Protein AF-A0A518DXZ7-F1 (afdb_monomer)

Sequence (282 aa):
MSSFDPYASPQDHFGGAKPAPAGKGMMGDGSQPPHAMQMDYMRCWTILFERPNGFGLVCILGAVGLFIPYIGQVVVIGYAIDACEAIRRGVRRDFCDFDFGRFGEYLLRGLWPMLVALIVMFPIVLGIMVIAFVPMMGAAAMMDGGGNGALPVVGILIMVGAFLLAFVAGMLGTAVMMGMQVRAAFAQSLGEGFNVGWAWDFLKRTWLEMILGLFLLSMIGGVVINVGLLLLCVGVIPAMGLMMVANWFFLGQLYELYLSRGGQPIPLKAPKPEAVSRWQAP

Solvent-accessible surface area (backbone atoms only — not comparable to full-atom values): 15478 Å² total; per-residue (Å²): 136,82,83,85,64,94,75,71,57,68,65,71,76,55,60,85,68,68,82,74,75,89,83,72,82,90,75,76,76,90,76,72,78,76,74,80,66,73,86,60,76,64,50,33,68,46,61,51,60,76,41,98,58,19,67,61,50,26,36,50,39,6,43,41,34,64,76,34,75,68,59,19,40,27,26,43,48,12,45,31,50,53,49,45,52,39,53,75,70,65,45,71,89,70,65,78,71,93,49,77,93,44,46,69,59,19,32,59,44,15,41,28,22,49,52,48,46,55,66,56,46,51,62,48,52,52,50,34,46,52,46,35,48,55,45,38,54,54,23,52,57,47,56,72,63,81,63,67,85,63,44,51,56,53,21,50,52,46,36,53,52,26,46,53,49,27,49,54,51,50,52,53,48,52,49,41,47,50,33,21,23,54,41,5,46,54,42,70,32,64,75,65,19,67,41,60,72,57,14,50,53,45,38,76,66,34,47,68,61,50,54,53,46,50,51,50,49,50,54,51,45,50,52,43,41,51,52,8,46,72,48,77,52,62,32,34,34,36,32,50,19,44,47,57,37,21,53,41,42,45,54,46,50,50,49,53,40,26,47,72,72,72,46,84,82,75,67,66,66,79,77,54,70,72,55,52,54,58,62,66,56,132

Mean predicted aligned error: 8.76 Å

Foldseek 3Di:
DDDDDPPPDCCVVVPDDDPPPPDDDPPDDPPDQPDQQDDDLVCLQCVLVVDPCSLVQLLVLLCLPPVDPPQSLLLLQLLLLLQLVCVVVVLDDPRDRDDPVCSVVSSLLSVQLVVLCVVLVVVLVVVLCCLQVVLLVVLVVQVPPPDDPVSNVVSVVSNVVSNVVSVVSSVVSVQLSLLLSLLRNQLSDNVRSPPSVLSVLLCVQQVVVVVVSVVVLCVVLVVQCVVCVVVVVSSNSSSNSSSSSSVSVSSSSSVVSCVSSVGDDRPGDDDDPVVVVVSVDD

Organism: NCBI:txid2528010

Nearest PDB structures (foldseek):
  2z0o-assembly1_A-2  TM=2.272E-01  e=3.519E+00  Homo sapiens
  2q13-assembly1_A-2  TM=1.958E-01  e=2.724E+00  Homo sapiens

InterPro domains:
  IPR025098 Protein of unknown function DUF4013 [PF13197] (63-232)

pLDDT: mean 84.67, std 17.93, range [34.72, 97.81]

Structure (mmCIF, N/CA/C/O backbone):
data_AF-A0A518DXZ7-F1
#
_entry.id   AF-A0A518DXZ7-F1
#
loop_
_atom_site.group_PDB
_atom_site.id
_atom_site.type_symbol
_atom_site.label_atom_id
_atom_site.label_alt_id
_atom_site.label_comp_id
_atom_site.label_asym_id
_atom_site.label_entity_id
_atom_site.label_seq_id
_atom_site.pdbx_PDB_ins_code
_atom_site.Cartn_x
_atom_site.Cartn_y
_atom_site.Cartn_z
_atom_site.occupancy
_atom_site.B_iso_or_equiv
_atom_site.auth_seq_id
_atom_site.auth_comp_id
_atom_site.auth_asym_id
_atom_site.auth_atom_id
_atom_site.pdbx_PDB_model_num
ATOM 1 N N . MET A 1 1 ? 8.252 -34.653 24.760 1.00 38.25 1 MET A N 1
ATOM 2 C CA . MET A 1 1 ? 7.917 -34.303 23.365 1.00 38.25 1 MET A CA 1
ATOM 3 C C . MET A 1 1 ? 6.592 -33.560 23.402 1.00 38.25 1 MET A C 1
ATOM 5 O O . MET A 1 1 ? 5.566 -34.196 23.586 1.00 38.25 1 MET A O 1
ATOM 9 N N . SER A 1 2 ? 6.624 -32.227 23.391 1.00 39.12 2 SER A N 1
ATOM 10 C CA . SER A 1 2 ? 5.421 -31.386 23.367 1.00 39.12 2 SER A CA 1
ATOM 11 C C . SER A 1 2 ? 4.889 -31.313 21.938 1.00 39.12 2 SER A C 1
ATOM 13 O O . SER A 1 2 ? 5.649 -31.003 21.021 1.00 39.12 2 SER A O 1
ATOM 15 N N . SER A 1 3 ? 3.610 -31.629 21.750 1.00 34.72 3 SER A N 1
ATOM 16 C CA . SER A 1 3 ? 2.908 -31.506 20.474 1.00 34.72 3 SER A CA 1
ATOM 17 C C . SER A 1 3 ? 2.876 -30.043 20.039 1.00 34.72 3 SER A C 1
ATOM 19 O O . SER A 1 3 ? 2.364 -29.190 20.760 1.00 34.72 3 SER A O 1
ATOM 21 N N . PHE A 1 4 ? 3.446 -29.759 18.873 1.00 40.03 4 PHE A N 1
ATOM 22 C CA . PHE A 1 4 ? 3.305 -28.479 18.193 1.00 40.03 4 PHE A CA 1
ATOM 23 C C . PHE A 1 4 ? 1.855 -28.367 17.710 1.00 40.03 4 PHE A C 1
ATOM 25 O O . PHE A 1 4 ? 1.452 -29.139 16.841 1.00 40.03 4 PHE A O 1
ATOM 32 N N . ASP A 1 5 ? 1.069 -27.477 18.320 1.00 51.44 5 ASP A N 1
ATOM 33 C CA . ASP A 1 5 ? -0.285 -27.150 17.869 1.00 51.44 5 ASP A CA 1
ATOM 34 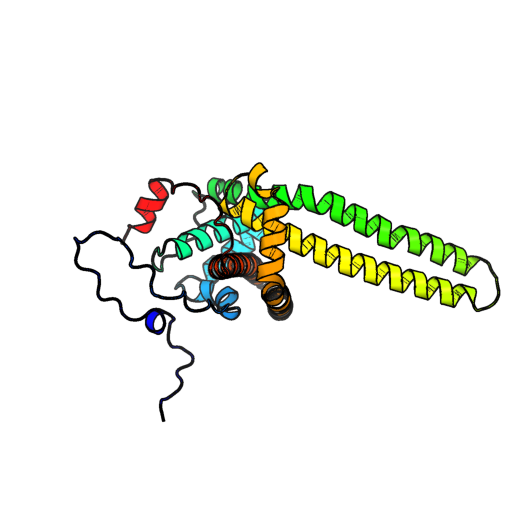C C . ASP A 1 5 ? -0.214 -25.918 16.949 1.00 51.44 5 ASP A C 1
ATOM 36 O O . ASP A 1 5 ? -0.010 -24.803 17.437 1.00 51.44 5 ASP A O 1
ATOM 40 N N . PRO A 1 6 ? -0.337 -26.089 15.621 1.00 39.50 6 PRO A N 1
ATOM 41 C CA . PRO A 1 6 ? -0.273 -24.987 14.666 1.00 39.50 6 PRO A CA 1
ATOM 42 C C . PRO A 1 6 ? -1.513 -24.075 14.696 1.00 39.50 6 PRO A C 1
ATOM 44 O O . PRO A 1 6 ? -1.562 -23.117 13.926 1.00 39.50 6 PRO A O 1
ATOM 47 N N . TYR A 1 7 ? -2.500 -24.351 15.558 1.00 39.44 7 TYR A N 1
ATOM 48 C CA . TYR A 1 7 ? -3.746 -23.588 15.674 1.00 39.44 7 TYR A CA 1
ATOM 49 C C . TYR A 1 7 ? -3.941 -22.909 17.038 1.00 39.44 7 TYR A C 1
ATOM 51 O O . TYR A 1 7 ? -5.018 -22.362 17.294 1.00 39.44 7 TYR A O 1
ATOM 59 N N . ALA A 1 8 ? -2.918 -22.882 17.901 1.00 40.19 8 ALA A N 1
ATOM 60 C CA . ALA A 1 8 ? -2.969 -22.111 19.141 1.00 40.19 8 ALA A CA 1
ATOM 61 C C . ALA A 1 8 ? -3.203 -20.622 18.827 1.00 40.19 8 ALA A C 1
ATOM 63 O O . ALA A 1 8 ? -2.406 -19.962 18.155 1.00 40.19 8 ALA A O 1
ATOM 64 N N . SER A 1 9 ? -4.338 -20.087 19.278 1.00 42.38 9 SER A N 1
ATOM 65 C CA . SER A 1 9 ? -4.681 -18.685 19.047 1.00 42.38 9 SER A CA 1
ATOM 66 C C . SER A 1 9 ? -3.685 -17.771 19.783 1.00 42.38 9 SER A C 1
ATOM 68 O O . SER A 1 9 ? -3.242 -18.120 20.878 1.00 42.38 9 SER A O 1
ATOM 70 N N . PRO A 1 10 ? -3.364 -16.561 19.278 1.00 47.59 10 PRO A N 1
ATOM 71 C CA . PRO A 1 10 ? -2.365 -15.680 19.898 1.00 47.59 10 PRO A CA 1
ATOM 72 C C . PRO A 1 10 ? -2.629 -15.293 21.363 1.00 47.59 10 PRO A C 1
ATOM 74 O O . PRO A 1 10 ? -1.752 -14.719 22.001 1.00 47.59 10 PRO A O 1
ATOM 77 N N . GLN A 1 11 ? -3.805 -15.599 21.921 1.00 47.19 11 GLN A N 1
ATOM 78 C CA . GLN A 1 11 ? -4.081 -15.424 23.351 1.00 47.19 11 GLN A CA 1
ATOM 79 C C . GLN A 1 11 ? -3.162 -16.271 24.243 1.00 47.19 11 GLN A C 1
ATOM 81 O O . GLN A 1 11 ? -2.938 -15.891 25.385 1.00 47.19 11 GLN A O 1
ATOM 86 N N . ASP A 1 12 ? -2.569 -17.344 23.719 1.00 45.22 12 ASP A N 1
ATOM 87 C CA . ASP A 1 12 ? -1.621 -18.169 24.475 1.00 45.22 12 ASP A CA 1
ATOM 88 C C . ASP A 1 12 ? -0.180 -17.623 24.417 1.00 45.22 12 ASP A C 1
ATOM 90 O O . ASP A 1 12 ? 0.636 -17.912 25.291 1.00 45.22 12 ASP A O 1
ATOM 94 N N . HIS A 1 13 ? 0.126 -16.760 23.438 1.00 46.53 13 HIS A N 1
ATOM 95 C CA . HIS A 1 13 ? 1.400 -16.034 23.348 1.00 46.53 13 HIS A CA 1
ATOM 96 C C . HIS A 1 13 ? 1.366 -14.671 24.054 1.00 46.53 13 HIS A C 1
ATOM 98 O O . HIS A 1 13 ? 2.392 -14.204 24.548 1.00 46.53 13 HIS A O 1
ATOM 104 N N . PHE A 1 14 ? 0.186 -14.059 24.177 1.00 46.16 14 PHE A N 1
ATOM 105 C CA . PHE A 1 14 ? -0.068 -12.959 25.105 1.00 46.16 14 PHE A CA 1
ATOM 106 C C . PHE A 1 14 ? -0.519 -13.551 26.437 1.00 46.16 14 PHE A C 1
ATOM 108 O O . PHE A 1 14 ? -1.711 -13.601 26.722 1.00 46.16 14 PHE A O 1
ATOM 115 N N . GLY A 1 15 ? 0.455 -14.050 27.204 1.00 35.97 15 GLY A N 1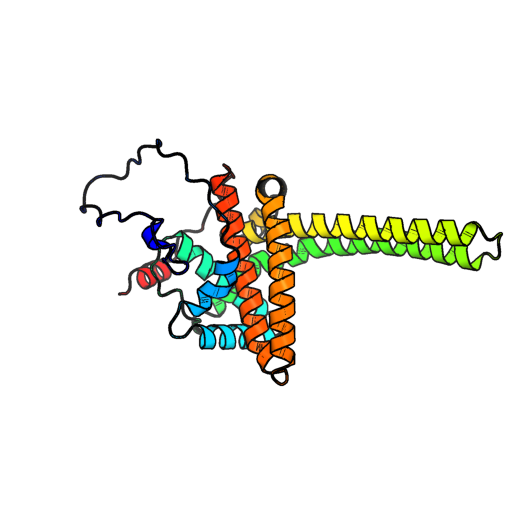
ATOM 116 C CA . GLY A 1 15 ? 0.249 -14.825 28.425 1.00 35.97 15 GLY A CA 1
ATOM 117 C C . GLY A 1 15 ? -0.915 -14.340 29.286 1.00 35.97 15 GLY A C 1
ATOM 118 O O . GLY A 1 15 ? -1.134 -13.139 29.434 1.00 35.97 15 GLY A O 1
ATOM 119 N N . GLY A 1 16 ? -1.639 -15.306 29.859 1.00 34.81 16 GLY A N 1
ATOM 120 C CA . GLY A 1 16 ? -2.807 -15.124 30.715 1.00 34.81 16 GLY A CA 1
ATOM 121 C C . GLY A 1 16 ? -2.602 -14.128 31.855 1.00 34.81 16 GLY A C 1
ATOM 122 O O . GLY A 1 16 ? -2.429 -14.503 33.016 1.00 34.81 16 GLY A O 1
ATOM 123 N N . ALA A 1 17 ? -2.706 -12.842 31.540 1.00 40.31 17 ALA A N 1
ATOM 124 C CA . ALA A 1 17 ? -2.947 -11.807 32.511 1.00 40.31 17 ALA A CA 1
ATOM 125 C C . ALA A 1 17 ? -4.343 -12.079 33.069 1.00 40.31 17 ALA A C 1
ATOM 127 O O . ALA A 1 17 ? -5.361 -11.827 32.418 1.00 40.31 17 ALA A O 1
ATOM 128 N N . LYS A 1 18 ? -4.381 -12.630 34.289 1.00 41.69 18 LYS A N 1
ATOM 129 C CA . LYS A 1 18 ? -5.551 -12.525 35.164 1.00 41.69 18 LYS A CA 1
ATOM 130 C C . LYS A 1 18 ? -6.118 -11.108 35.015 1.00 41.69 18 LYS A C 1
ATOM 132 O O . LYS A 1 18 ? -5.317 -10.168 35.023 1.00 41.69 18 LYS A O 1
ATOM 137 N N . PRO A 1 19 ? -7.446 -10.930 34.891 1.00 41.59 19 PRO A N 1
ATOM 138 C CA . PRO A 1 19 ? -8.030 -9.596 34.878 1.00 41.59 19 PRO A CA 1
ATOM 139 C C . PRO A 1 19 ? -7.480 -8.828 36.081 1.00 41.59 19 PRO A C 1
ATOM 141 O O . PRO A 1 19 ? -7.582 -9.288 37.221 1.00 41.59 19 PRO A O 1
ATOM 144 N N . ALA A 1 20 ? -6.789 -7.724 35.797 1.00 43.88 20 ALA A N 1
ATOM 145 C CA . ALA A 1 20 ? -6.129 -6.936 36.818 1.00 43.88 20 ALA A CA 1
ATOM 146 C C . ALA A 1 20 ? -7.183 -6.484 37.843 1.00 43.88 20 ALA A C 1
ATOM 148 O O . ALA A 1 20 ? -8.259 -6.032 37.438 1.00 43.88 20 ALA A O 1
ATOM 149 N N . PRO A 1 21 ? -6.915 -6.613 39.155 1.00 40.78 21 PRO A N 1
ATOM 150 C CA . PRO A 1 21 ? -7.814 -6.091 40.170 1.00 40.78 21 PRO A CA 1
ATOM 151 C C . PRO A 1 21 ? -8.023 -4.596 39.921 1.00 40.78 21 PRO A C 1
ATOM 153 O O . PRO A 1 21 ? -7.065 -3.831 39.788 1.00 40.78 21 PRO A O 1
ATOM 156 N N . ALA A 1 22 ? -9.288 -4.197 39.815 1.00 46.81 22 ALA A N 1
ATOM 157 C CA . ALA A 1 22 ? -9.686 -2.812 39.639 1.00 46.81 22 ALA A CA 1
ATOM 158 C C . ALA A 1 22 ? -9.152 -1.984 40.819 1.00 46.81 22 ALA A C 1
ATOM 160 O O . ALA A 1 22 ? -9.630 -2.114 41.942 1.00 46.81 22 ALA A O 1
ATOM 161 N N . GLY A 1 23 ? -8.136 -1.155 40.566 1.00 45.94 23 GLY A N 1
ATOM 162 C CA . GLY A 1 23 ? -7.612 -0.209 41.552 1.00 45.94 23 GLY A CA 1
ATOM 163 C C . GLY A 1 23 ? -6.158 -0.437 41.955 1.00 45.94 23 GLY A C 1
ATOM 164 O O . GLY A 1 23 ? -5.868 -0.749 43.105 1.00 45.94 23 GLY A O 1
ATOM 165 N N . LYS A 1 24 ? -5.218 -0.203 41.036 1.00 39.06 24 LYS A N 1
ATOM 166 C CA . LYS A 1 24 ? -3.885 0.327 41.367 1.00 39.06 24 LYS A CA 1
ATOM 167 C C . LYS A 1 24 ? -3.261 0.911 40.104 1.00 39.06 24 LYS A C 1
ATOM 169 O O . LYS A 1 24 ? -3.302 0.286 39.051 1.00 39.06 24 LYS A O 1
ATOM 174 N N . GLY A 1 25 ? -2.787 2.151 40.207 1.00 40.53 25 GLY A N 1
ATOM 175 C CA . GLY A 1 25 ? -2.379 2.983 39.079 1.00 40.53 25 GLY A CA 1
ATOM 176 C C . GLY A 1 25 ? -1.372 2.306 38.154 1.00 40.53 25 GLY A C 1
ATOM 177 O O . GLY A 1 25 ? -0.395 1.711 38.603 1.00 40.53 25 GLY A O 1
ATOM 178 N N . MET A 1 26 ? -1.615 2.446 36.851 1.00 40.75 26 MET A N 1
ATOM 179 C CA . MET A 1 26 ? -0.660 2.121 35.799 1.00 40.75 26 MET A CA 1
ATOM 180 C C . MET A 1 26 ? 0.488 3.141 35.812 1.00 40.75 26 MET A C 1
ATOM 182 O O . MET A 1 26 ? 0.523 4.070 35.014 1.00 40.75 26 MET A O 1
ATOM 186 N N . MET A 1 27 ? 1.433 2.976 36.733 1.00 43.50 27 MET A N 1
ATOM 187 C CA . MET A 1 27 ? 2.825 3.333 36.471 1.00 43.50 27 MET A CA 1
ATOM 188 C C . MET A 1 27 ? 3.503 2.039 36.036 1.00 43.50 27 MET A C 1
ATOM 190 O O . MET A 1 27 ? 3.875 1.214 36.866 1.00 43.50 27 MET A O 1
ATOM 194 N N . GLY A 1 28 ? 3.538 1.819 34.722 1.00 43.50 28 GLY A N 1
ATOM 195 C CA . GLY A 1 28 ? 4.229 0.684 34.126 1.00 43.50 28 GLY A CA 1
ATOM 196 C C . GLY A 1 28 ? 5.722 0.779 34.415 1.00 43.50 28 GLY A C 1
ATOM 197 O O . GLY A 1 28 ? 6.370 1.752 34.036 1.00 43.50 28 GLY A O 1
ATOM 198 N N . ASP A 1 29 ? 6.240 -0.231 35.105 1.00 40.31 29 ASP A N 1
ATOM 199 C CA . ASP A 1 29 ? 7.664 -0.518 35.206 1.00 40.31 29 ASP A CA 1
ATOM 200 C C . ASP A 1 29 ? 8.216 -0.782 33.793 1.00 40.31 29 ASP A C 1
ATOM 202 O O . ASP A 1 29 ? 7.813 -1.728 33.115 1.00 40.31 29 ASP A O 1
ATOM 206 N N . GLY A 1 30 ? 9.098 0.102 33.325 1.00 48.25 30 GLY A N 1
ATOM 207 C CA . GLY A 1 30 ? 9.700 0.083 31.991 1.00 48.25 30 GLY A CA 1
ATOM 208 C C . GLY A 1 30 ? 10.793 -0.974 31.803 1.00 48.25 30 GLY A C 1
ATOM 209 O O . GLY A 1 30 ? 11.786 -0.688 31.137 1.00 48.25 30 GLY A O 1
ATOM 210 N N . SER A 1 31 ? 10.655 -2.163 32.395 1.00 44.28 31 SER A N 1
ATOM 211 C CA . SER A 1 31 ? 11.732 -3.161 32.475 1.00 44.28 31 SER A CA 1
ATOM 212 C C . SER A 1 31 ? 11.545 -4.417 31.616 1.00 44.28 31 SER A C 1
ATOM 214 O O . SER A 1 31 ? 12.484 -5.206 31.504 1.00 44.28 31 SER A O 1
ATOM 216 N N . GLN A 1 32 ? 10.404 -4.611 30.943 1.00 42.22 32 GLN A N 1
ATOM 217 C CA . GLN A 1 32 ? 10.307 -5.663 29.925 1.00 42.22 32 GLN A CA 1
ATOM 218 C C . GLN A 1 32 ? 10.733 -5.111 28.559 1.00 42.22 32 GLN A C 1
ATOM 220 O O . GLN A 1 32 ? 10.029 -4.254 28.016 1.00 42.22 32 GLN A O 1
ATOM 225 N N . PRO A 1 33 ? 11.868 -5.568 27.980 1.00 40.75 33 PRO A N 1
ATOM 226 C CA . PRO A 1 33 ? 12.185 -5.231 26.603 1.00 40.75 33 PRO A CA 1
ATOM 227 C C . PRO A 1 33 ? 11.012 -5.707 25.739 1.00 40.75 33 PRO A C 1
ATOM 229 O O . PRO A 1 33 ? 10.570 -6.848 25.912 1.00 40.75 33 PRO A O 1
ATOM 232 N N . PRO A 1 34 ? 10.469 -4.855 24.852 1.00 47.84 34 PRO A N 1
ATOM 233 C CA . PRO A 1 34 ? 9.363 -5.250 23.998 1.00 47.84 34 PRO A CA 1
ATOM 234 C C . PRO A 1 34 ? 9.808 -6.498 23.244 1.00 47.84 34 PRO A C 1
ATOM 236 O O . PRO A 1 34 ? 10.821 -6.464 22.541 1.00 47.84 34 PRO A O 1
ATOM 239 N N . HIS A 1 35 ? 9.107 -7.619 23.441 1.00 50.06 35 HIS A N 1
ATOM 240 C CA . HIS A 1 35 ? 9.329 -8.812 22.634 1.00 50.06 35 HIS A CA 1
ATOM 241 C C . HIS A 1 35 ? 9.373 -8.361 21.176 1.00 50.06 35 HIS A C 1
ATOM 243 O O . HIS A 1 35 ? 8.452 -7.672 20.733 1.00 50.06 35 HIS A O 1
ATOM 249 N N . ALA A 1 36 ? 10.473 -8.666 20.476 1.00 58.91 36 ALA A N 1
ATOM 250 C CA . ALA A 1 36 ? 10.665 -8.257 19.093 1.00 58.91 36 ALA A CA 1
ATOM 251 C C . ALA A 1 36 ? 9.420 -8.672 18.311 1.00 58.91 36 ALA A C 1
ATOM 253 O O . ALA A 1 36 ? 9.149 -9.866 18.165 1.00 58.91 36 ALA A O 1
ATOM 254 N N . MET A 1 37 ? 8.621 -7.687 17.908 1.00 77.12 37 MET A N 1
ATOM 255 C CA . MET A 1 37 ? 7.339 -7.954 17.288 1.00 77.12 37 MET A CA 1
ATOM 256 C C . MET A 1 37 ? 7.601 -8.695 15.984 1.00 77.12 37 MET A C 1
ATOM 258 O O . MET A 1 37 ? 8.261 -8.172 15.087 1.00 77.12 37 MET A O 1
ATOM 262 N N . GLN A 1 38 ? 7.125 -9.932 15.903 1.00 83.62 38 GLN A N 1
ATOM 263 C CA . GLN A 1 38 ? 7.215 -10.713 14.681 1.00 83.62 38 GLN A CA 1
ATOM 264 C C . GLN A 1 38 ? 6.018 -10.371 13.797 1.00 83.62 38 GLN A C 1
ATOM 266 O O . GLN A 1 38 ? 4.881 -10.328 14.268 1.00 83.62 38 GLN A O 1
ATOM 271 N N . MET A 1 39 ? 6.289 -10.096 12.522 1.00 90.50 39 MET A N 1
ATOM 272 C CA . MET A 1 39 ? 5.252 -9.900 11.510 1.00 90.50 39 MET A CA 1
ATOM 273 C C . MET A 1 39 ? 4.502 -11.210 11.282 1.00 90.50 39 MET A C 1
ATOM 275 O O . MET A 1 39 ? 5.123 -12.247 11.051 1.00 90.50 39 MET A O 1
ATOM 279 N N . ASP A 1 40 ? 3.175 -11.141 11.276 1.00 92.38 40 ASP A N 1
ATOM 280 C CA . ASP A 1 40 ? 2.308 -12.272 10.963 1.00 92.38 40 ASP A CA 1
ATOM 281 C C . ASP A 1 40 ? 1.649 -12.038 9.599 1.00 92.38 40 ASP A C 1
ATOM 283 O O . ASP A 1 40 ? 0.532 -11.518 9.471 1.00 92.38 40 ASP A O 1
ATOM 287 N N . TYR A 1 41 ? 2.390 -12.405 8.552 1.00 92.56 41 TYR A N 1
ATOM 288 C CA . TYR A 1 41 ? 1.975 -12.214 7.163 1.00 92.56 41 TYR A CA 1
ATOM 289 C C . TYR A 1 41 ? 0.683 -12.968 6.830 1.00 92.56 41 TYR A C 1
ATOM 291 O O . TYR A 1 41 ? -0.142 -12.465 6.067 1.00 92.56 41 TYR A O 1
ATOM 299 N N . MET A 1 42 ? 0.484 -14.156 7.412 1.00 93.56 42 MET A N 1
ATOM 300 C CA . MET A 1 42 ? -0.694 -14.983 7.137 1.00 93.56 42 MET A CA 1
ATOM 301 C C . MET A 1 42 ? -1.942 -14.401 7.783 1.00 93.56 42 MET A C 1
ATOM 303 O O . MET A 1 42 ? -3.010 -14.399 7.166 1.00 93.56 42 MET A O 1
ATOM 307 N N . ARG A 1 43 ? -1.803 -13.807 8.969 1.00 90.88 43 ARG A N 1
ATOM 308 C CA . ARG A 1 43 ? -2.928 -13.180 9.656 1.00 90.88 43 ARG A CA 1
ATOM 309 C C . ARG A 1 43 ? -3.562 -12.038 8.878 1.00 90.88 43 ARG A C 1
ATOM 311 O O . ARG A 1 43 ? -4.769 -11.862 8.973 1.00 90.88 43 ARG A O 1
ATOM 318 N N . CYS A 1 44 ? -2.817 -11.316 8.038 1.00 92.19 44 CYS A N 1
ATOM 319 C CA . CYS A 1 44 ? -3.407 -10.294 7.160 1.00 92.19 44 CYS A CA 1
ATOM 320 C C . CYS A 1 44 ? -4.513 -10.860 6.246 1.00 92.19 44 CYS A C 1
ATOM 322 O O . CYS A 1 44 ? -5.448 -10.140 5.902 1.00 92.19 44 CYS A O 1
ATOM 324 N N . TRP A 1 45 ? -4.426 -12.145 5.891 1.00 92.25 45 TRP A N 1
ATOM 325 C CA . TRP A 1 45 ? -5.395 -12.846 5.050 1.00 92.25 45 TRP A CA 1
ATOM 326 C C . TRP A 1 45 ? -6.474 -13.565 5.858 1.00 92.25 45 TRP A C 1
ATOM 328 O O . TRP A 1 45 ? -7.636 -13.580 5.454 1.00 92.25 45 TRP A O 1
ATOM 338 N N . THR A 1 46 ? -6.116 -14.166 6.994 1.00 91.94 46 THR A N 1
ATOM 339 C CA . THR A 1 46 ? -7.046 -14.999 7.772 1.00 91.94 46 THR A CA 1
ATOM 340 C C . THR A 1 46 ? -7.928 -14.200 8.724 1.00 91.94 46 THR A C 1
ATOM 342 O O . THR A 1 46 ? -9.023 -14.653 9.043 1.00 91.94 46 THR A O 1
ATOM 345 N N . ILE A 1 47 ? -7.515 -12.994 9.129 1.00 87.75 47 ILE A N 1
ATOM 346 C CA . ILE A 1 47 ? -8.195 -12.203 10.169 1.00 87.75 47 ILE A CA 1
ATOM 347 C C . ILE A 1 47 ? -9.659 -11.879 9.853 1.00 87.75 47 ILE A C 1
ATOM 349 O O . ILE A 1 47 ? -10.476 -11.740 10.760 1.00 87.75 47 ILE A O 1
ATOM 353 N N . LEU A 1 48 ? -10.019 -11.774 8.571 1.00 86.94 48 LEU A N 1
ATOM 354 C CA . LEU A 1 48 ? -11.411 -11.567 8.170 1.00 86.94 48 LEU A CA 1
ATOM 355 C C . LEU A 1 48 ? -12.255 -12.829 8.340 1.00 86.94 48 LEU A C 1
ATOM 357 O O . LEU A 1 48 ? -13.434 -12.717 8.658 1.00 86.94 48 LEU A O 1
ATOM 361 N N . PHE A 1 49 ? -11.660 -14.008 8.166 1.00 89.94 49 PHE A N 1
ATOM 362 C CA . PHE A 1 49 ? -12.327 -15.307 8.272 1.00 89.94 49 PHE A CA 1
ATOM 363 C C . PHE A 1 49 ? -12.406 -15.840 9.704 1.00 89.94 49 PHE A C 1
ATOM 365 O O . PHE A 1 49 ? -13.182 -16.750 9.965 1.00 89.94 49 PHE A O 1
ATOM 372 N N . GLU A 1 50 ? -11.673 -15.244 10.647 1.00 86.56 50 GLU A N 1
ATOM 373 C CA . GLU A 1 50 ? -11.816 -15.526 12.084 1.00 86.56 50 GLU A CA 1
ATOM 374 C C . GLU A 1 50 ? -13.201 -15.116 12.634 1.00 86.56 50 GLU A C 1
ATOM 376 O O . GLU A 1 50 ? -13.539 -15.448 13.770 1.00 86.56 50 GLU A O 1
ATOM 381 N N . ARG A 1 51 ? -14.017 -14.403 11.841 1.00 80.81 51 ARG A N 1
ATOM 382 C CA . ARG A 1 51 ? -15.364 -13.950 12.209 1.00 80.81 51 ARG A CA 1
ATOM 383 C C . ARG A 1 51 ? -16.465 -14.885 11.688 1.00 80.81 51 ARG A C 1
ATOM 385 O O . ARG A 1 51 ? -16.345 -15.374 10.563 1.00 80.81 51 ARG A O 1
ATOM 392 N N . PRO A 1 52 ? -17.612 -14.991 12.392 1.00 84.38 52 PRO A N 1
ATOM 393 C CA . PRO A 1 52 ? -18.760 -15.782 11.935 1.00 84.38 52 PRO A CA 1
ATOM 394 C C . PRO A 1 52 ? -19.254 -15.398 10.530 1.00 84.38 52 PRO A C 1
ATOM 396 O O . PRO A 1 52 ? -19.557 -16.267 9.720 1.00 84.38 52 PRO A O 1
ATOM 399 N N . ASN A 1 53 ? -19.268 -14.095 10.216 1.00 88.19 53 ASN A N 1
ATOM 400 C CA . ASN A 1 53 ? -19.735 -13.546 8.934 1.00 88.19 53 ASN A CA 1
ATOM 401 C C . ASN A 1 53 ? -18.590 -13.046 8.033 1.00 88.19 53 ASN A C 1
ATOM 403 O O . ASN A 1 53 ? -18.798 -12.204 7.157 1.00 88.19 53 ASN A O 1
ATOM 407 N N . GLY A 1 54 ? -17.371 -13.556 8.236 1.00 87.88 54 GLY A N 1
ATOM 408 C CA . GLY A 1 54 ? -16.160 -13.076 7.567 1.00 87.88 54 GLY A CA 1
ATOM 409 C C . GLY A 1 54 ? -16.235 -13.065 6.042 1.00 87.88 54 GLY A C 1
ATOM 410 O O . GLY A 1 54 ? -15.905 -12.071 5.396 1.00 87.88 54 GLY A O 1
ATOM 411 N N . PHE A 1 55 ? -16.745 -14.150 5.455 1.00 91.31 55 PHE A N 1
ATOM 412 C CA . PHE A 1 55 ? -16.914 -14.248 4.005 1.00 91.31 55 PHE A CA 1
ATOM 413 C C . PHE A 1 55 ? -17.940 -13.241 3.461 1.00 91.31 55 PHE A C 1
ATOM 415 O O . PHE A 1 55 ? -17.703 -12.617 2.427 1.00 91.31 55 PHE A O 1
ATOM 422 N N . GLY A 1 56 ? -19.054 -13.033 4.174 1.00 91.81 56 GLY A N 1
ATOM 423 C CA . GLY A 1 56 ? -20.069 -12.044 3.801 1.00 91.81 56 GLY A CA 1
ATOM 424 C C . GLY A 1 56 ? -19.510 -10.622 3.811 1.00 91.81 56 GLY A C 1
ATOM 425 O O . GLY A 1 56 ? -19.705 -9.872 2.857 1.00 91.81 56 GLY A O 1
ATOM 426 N N . LEU A 1 57 ? -18.724 -10.283 4.835 1.00 91.31 57 LEU A N 1
ATOM 427 C CA . LEU A 1 57 ? -18.006 -9.013 4.914 1.00 91.31 57 LEU A CA 1
ATOM 428 C C . LEU A 1 57 ? -17.040 -8.829 3.735 1.00 91.31 57 LEU A C 1
ATOM 430 O O . LEU A 1 57 ? -17.052 -7.780 3.099 1.00 91.31 57 LEU A O 1
ATOM 434 N N . VAL A 1 58 ? -16.237 -9.845 3.403 1.00 92.69 58 VAL A N 1
ATOM 435 C CA . VAL A 1 58 ? -15.326 -9.809 2.245 1.00 92.69 58 VAL A CA 1
ATOM 436 C C . VAL A 1 58 ? -16.093 -9.565 0.942 1.00 92.69 58 VAL A C 1
ATOM 438 O O . VAL A 1 58 ? -15.665 -8.751 0.125 1.00 92.69 58 VAL A O 1
ATOM 441 N N . CYS A 1 59 ? -17.248 -10.212 0.763 1.00 93.69 59 CYS A N 1
ATOM 442 C CA . CYS A 1 59 ? -18.108 -9.993 -0.400 1.00 93.69 59 CYS A CA 1
ATOM 443 C C . CYS A 1 59 ? -18.651 -8.560 -0.453 1.00 93.69 59 CYS A C 1
ATOM 445 O O . CYS A 1 59 ? -18.625 -7.951 -1.519 1.00 93.69 59 CYS A O 1
ATOM 447 N N . ILE A 1 60 ? -19.100 -8.004 0.678 1.00 93.69 60 ILE A N 1
ATOM 448 C CA . ILE A 1 60 ? -19.594 -6.620 0.757 1.00 93.69 60 ILE A CA 1
ATOM 449 C C . ILE A 1 60 ? -18.474 -5.632 0.433 1.00 93.69 60 ILE A C 1
ATOM 451 O O . ILE A 1 60 ? -18.663 -4.750 -0.401 1.00 93.69 60 ILE A O 1
ATOM 455 N N . LEU A 1 61 ? -17.295 -5.792 1.037 1.00 93.50 61 LEU A N 1
ATOM 456 C CA . LEU A 1 61 ? -16.143 -4.923 0.779 1.00 93.50 61 LEU A CA 1
ATOM 457 C C . LEU A 1 61 ? -15.681 -5.030 -0.677 1.00 93.50 61 LEU A C 1
ATOM 459 O O . LEU A 1 61 ? -15.380 -4.019 -1.306 1.00 93.50 61 LEU A O 1
ATOM 463 N N . GLY A 1 62 ? -15.694 -6.240 -1.235 1.00 92.62 62 GLY A N 1
ATOM 464 C CA . GLY A 1 62 ? -15.435 -6.484 -2.647 1.00 92.62 62 GLY A CA 1
ATOM 465 C C . GLY A 1 62 ? -16.440 -5.791 -3.563 1.00 92.62 62 GLY A C 1
ATOM 466 O O . GLY A 1 62 ? -16.049 -5.110 -4.507 1.00 92.62 62 GLY A O 1
ATOM 467 N N . ALA A 1 63 ? -17.734 -5.913 -3.262 1.00 94.06 63 ALA A N 1
ATOM 468 C CA . ALA A 1 63 ? -18.802 -5.293 -4.035 1.00 94.06 63 ALA A CA 1
ATOM 469 C C . ALA A 1 63 ? -18.720 -3.762 -3.974 1.00 94.06 63 ALA A C 1
ATOM 471 O O . ALA A 1 63 ? -18.755 -3.108 -5.013 1.00 94.06 63 ALA A O 1
ATOM 472 N N . VAL A 1 64 ? -18.537 -3.188 -2.780 1.00 93.75 64 VAL A N 1
ATOM 473 C CA . VAL A 1 64 ? -18.343 -1.741 -2.604 1.00 93.75 64 VAL A CA 1
ATOM 474 C C . VAL A 1 64 ? -17.111 -1.277 -3.380 1.00 93.75 64 VAL A C 1
ATOM 476 O O . VAL A 1 64 ? -17.211 -0.321 -4.143 1.00 93.75 64 VAL A O 1
ATOM 479 N N . GLY A 1 65 ? -15.979 -1.973 -3.245 1.00 91.50 65 GLY A N 1
ATOM 480 C CA . GLY A 1 65 ? -14.721 -1.626 -3.909 1.00 91.50 65 GLY A CA 1
ATOM 481 C C . GLY A 1 65 ? -14.751 -1.730 -5.437 1.00 91.50 65 GLY A C 1
ATOM 482 O O . GLY A 1 65 ? -14.078 -0.944 -6.104 1.00 91.50 65 GLY A O 1
ATOM 483 N N . LEU A 1 66 ? -15.519 -2.674 -5.992 1.00 92.50 66 LEU A N 1
ATOM 484 C CA . LEU A 1 66 ? -15.583 -2.927 -7.434 1.00 92.50 66 LEU A CA 1
ATOM 485 C C . LEU A 1 66 ? -16.687 -2.126 -8.140 1.00 92.50 66 LEU A C 1
ATOM 487 O O . LEU A 1 66 ? -16.440 -1.566 -9.205 1.00 92.50 66 LEU A O 1
ATOM 491 N N . PHE A 1 67 ? -17.899 -2.070 -7.576 1.00 92.88 67 PHE A N 1
ATOM 492 C CA . PHE A 1 67 ? -19.062 -1.483 -8.257 1.00 92.88 67 PHE A CA 1
ATOM 493 C C . PHE A 1 67 ? -19.163 0.036 -8.128 1.00 92.88 67 PHE A C 1
ATOM 495 O O . PHE A 1 67 ? -19.888 0.656 -8.903 1.00 92.88 67 PHE A O 1
ATOM 502 N N . ILE A 1 68 ? -18.446 0.645 -7.180 1.00 92.88 68 ILE A N 1
ATOM 503 C CA . ILE A 1 68 ? -18.361 2.101 -7.046 1.00 92.88 68 ILE A CA 1
ATOM 504 C C . ILE A 1 68 ? -16.929 2.526 -7.399 1.00 92.88 68 ILE A C 1
ATOM 506 O O . ILE A 1 68 ? -16.059 2.521 -6.521 1.00 92.88 68 ILE A O 1
ATOM 510 N N . PRO A 1 69 ? -16.653 2.897 -8.665 1.00 89.56 69 PRO A N 1
ATOM 511 C CA . PRO A 1 69 ? -15.312 3.263 -9.096 1.00 89.56 69 PRO A CA 1
ATOM 512 C C . PRO A 1 69 ? -14.727 4.370 -8.222 1.00 89.56 69 PRO A C 1
ATOM 514 O O . PRO A 1 69 ? -15.398 5.362 -7.934 1.00 89.56 69 PRO A O 1
ATOM 517 N N . TYR A 1 70 ? -13.468 4.194 -7.822 1.00 91.50 70 TYR A N 1
ATOM 518 C CA . TYR A 1 70 ? -12.695 5.089 -6.955 1.00 91.50 70 TYR A CA 1
ATOM 519 C C . TYR A 1 70 ? -13.267 5.271 -5.539 1.00 91.50 70 TYR A C 1
ATOM 521 O O . TYR A 1 70 ? -12.602 4.911 -4.574 1.00 91.50 70 TYR A O 1
ATOM 529 N N . ILE A 1 71 ? -14.497 5.766 -5.382 1.00 95.88 71 ILE A N 1
ATOM 530 C CA . ILE A 1 71 ? -15.128 6.040 -4.078 1.00 95.88 71 ILE A CA 1
ATOM 531 C C . ILE A 1 71 ? -15.258 4.758 -3.250 1.00 95.88 71 ILE A C 1
ATOM 533 O O . ILE A 1 71 ? -14.958 4.760 -2.057 1.00 95.88 71 ILE A O 1
ATOM 537 N N . GLY A 1 72 ? -15.655 3.651 -3.877 1.00 94.81 72 GLY A N 1
ATOM 538 C CA . GLY A 1 72 ? -15.762 2.357 -3.214 1.00 94.81 72 GLY A CA 1
ATOM 539 C C . GLY A 1 72 ? -14.436 1.896 -2.626 1.00 94.81 72 GLY A C 1
ATOM 540 O O . GLY A 1 72 ? -14.373 1.462 -1.477 1.00 94.81 72 GLY A O 1
ATOM 541 N N . GLN A 1 73 ? -13.350 2.078 -3.379 1.00 95.44 73 GLN A N 1
ATOM 542 C CA . GLN A 1 73 ? -12.012 1.750 -2.905 1.00 95.44 73 GLN A CA 1
ATOM 543 C C . GLN A 1 73 ? -11.628 2.604 -1.694 1.00 95.44 73 GLN A C 1
ATOM 545 O O . GLN A 1 73 ? -11.158 2.068 -0.695 1.00 95.44 73 GLN A O 1
ATOM 550 N N . VAL A 1 74 ? -11.895 3.912 -1.738 1.00 97.31 74 VAL A N 1
ATOM 551 C CA . VAL A 1 74 ? -11.640 4.830 -0.614 1.00 97.31 74 VAL A CA 1
ATOM 552 C C . VAL A 1 74 ? -12.385 4.394 0.647 1.00 97.31 74 VAL A C 1
ATOM 554 O O . VAL A 1 74 ? -11.817 4.400 1.737 1.00 97.31 74 VAL A O 1
ATOM 557 N N . VAL A 1 75 ? -13.636 3.960 0.509 1.00 97.44 75 VAL A N 1
ATOM 558 C CA . VAL A 1 75 ? -14.444 3.469 1.632 1.00 97.44 75 VAL A CA 1
ATOM 559 C C . VAL A 1 75 ? -13.863 2.188 2.224 1.00 97.44 75 VAL A C 1
ATOM 561 O O . VAL A 1 75 ? -13.723 2.096 3.442 1.00 97.44 75 VAL A O 1
ATOM 564 N N . VAL A 1 76 ? -13.458 1.224 1.392 1.00 96.56 76 VAL A N 1
ATOM 565 C CA . VAL A 1 76 ? -12.823 -0.020 1.865 1.00 96.56 76 VAL A CA 1
ATOM 566 C C . VAL A 1 76 ? -11.505 0.274 2.589 1.00 96.56 76 VAL A C 1
ATOM 568 O O . VAL A 1 76 ? -11.240 -0.303 3.644 1.00 96.56 76 VAL A O 1
ATOM 571 N N . ILE A 1 77 ? -10.710 1.216 2.074 1.00 96.38 77 ILE A N 1
ATOM 572 C CA . ILE A 1 77 ? -9.486 1.699 2.727 1.00 96.38 77 ILE A CA 1
ATOM 573 C C . ILE A 1 77 ? -9.810 2.281 4.110 1.00 96.38 77 ILE A C 1
ATOM 575 O O . ILE A 1 77 ? -9.202 1.897 5.108 1.00 96.38 77 ILE A O 1
ATOM 579 N N . GLY A 1 78 ? -10.795 3.178 4.195 1.00 95.94 78 GLY A N 1
ATOM 580 C CA . GLY A 1 78 ? -11.192 3.797 5.458 1.00 95.94 78 GLY A CA 1
ATOM 581 C C . GLY A 1 78 ? -11.743 2.810 6.484 1.00 95.94 78 GLY A C 1
ATOM 582 O O . GLY A 1 78 ? -11.433 2.932 7.671 1.00 95.94 78 GLY A O 1
ATOM 583 N N . TYR A 1 79 ? -12.500 1.809 6.029 1.00 95.31 79 TYR A N 1
ATOM 584 C CA . TYR A 1 79 ? -12.932 0.681 6.851 1.00 95.31 79 TYR A CA 1
ATOM 585 C C . TYR A 1 79 ? -11.732 -0.102 7.402 1.00 95.31 79 TYR A C 1
ATOM 587 O O . TYR A 1 79 ? -11.655 -0.344 8.607 1.00 95.31 79 TYR A O 1
ATOM 595 N N . ALA A 1 80 ? -10.764 -0.456 6.552 1.00 94.81 80 ALA A N 1
ATOM 596 C CA . ALA A 1 80 ? -9.595 -1.222 6.974 1.00 94.81 80 ALA A CA 1
ATOM 597 C C . ALA A 1 80 ? -8.725 -0.450 7.984 1.00 94.81 80 ALA A C 1
ATOM 599 O O . ALA A 1 80 ? -8.215 -1.043 8.935 1.00 94.81 80 ALA A O 1
ATOM 600 N N . ILE A 1 81 ? -8.614 0.875 7.838 1.00 94.56 81 ILE A N 1
ATOM 601 C CA . ILE A 1 81 ? -7.928 1.748 8.805 1.00 94.56 81 ILE A CA 1
ATOM 602 C C . ILE A 1 81 ? -8.670 1.776 10.151 1.00 94.56 81 ILE A C 1
ATOM 604 O O . ILE A 1 81 ? -8.024 1.651 11.190 1.00 94.56 81 ILE A O 1
ATOM 608 N N . ASP A 1 82 ? -10.006 1.901 10.151 1.00 92.19 82 ASP A N 1
ATOM 609 C CA . ASP A 1 82 ? -10.824 1.841 11.379 1.00 92.19 82 ASP A CA 1
ATOM 610 C C . ASP A 1 82 ? -10.636 0.497 12.097 1.00 92.19 82 ASP A C 1
ATOM 612 O O . ASP A 1 82 ? -10.417 0.454 13.308 1.00 92.19 82 ASP A O 1
ATOM 616 N N . ALA A 1 83 ? -10.629 -0.603 11.337 1.00 90.88 83 ALA A N 1
ATOM 617 C CA . ALA A 1 83 ? -10.385 -1.937 11.869 1.00 90.88 83 ALA A CA 1
ATOM 618 C C . ALA A 1 83 ? -8.969 -2.080 12.457 1.00 90.88 83 ALA A C 1
ATOM 620 O O . ALA A 1 83 ? -8.819 -2.604 13.561 1.00 90.88 83 ALA A O 1
ATOM 621 N N . CYS A 1 84 ? -7.935 -1.579 11.772 1.00 90.81 84 CYS A N 1
ATOM 622 C CA . CYS A 1 84 ? -6.564 -1.578 12.290 1.00 90.81 84 CYS A CA 1
ATOM 623 C C . CYS A 1 84 ? -6.452 -0.779 13.595 1.00 90.81 84 CYS A C 1
ATOM 625 O O . CYS A 1 84 ? -5.803 -1.220 14.540 1.00 90.81 84 CYS A O 1
ATOM 627 N N . GLU A 1 85 ? -7.089 0.388 13.674 1.00 89.12 85 GLU A N 1
ATOM 628 C CA . GLU A 1 85 ? -7.079 1.216 14.880 1.00 89.12 85 GLU A CA 1
ATOM 629 C C . GLU A 1 85 ? -7.794 0.536 16.058 1.00 89.12 85 GLU A C 1
ATOM 631 O O . GLU A 1 85 ? -7.283 0.563 17.179 1.00 89.12 85 GLU A O 1
ATOM 636 N N . ALA A 1 86 ? -8.928 -0.124 15.807 1.00 86.00 86 ALA A N 1
ATOM 637 C CA . ALA A 1 86 ? -9.664 -0.867 16.828 1.00 86.00 86 ALA A CA 1
ATOM 638 C C . ALA A 1 86 ? -8.829 -2.013 17.430 1.00 86.00 86 ALA A C 1
ATOM 640 O O . ALA A 1 86 ? -8.760 -2.142 18.654 1.00 86.00 86 ALA A O 1
ATOM 641 N N . ILE A 1 87 ? -8.131 -2.792 16.588 1.00 84.44 87 ILE A N 1
ATOM 642 C CA . ILE A 1 87 ? -7.237 -3.875 17.043 1.00 84.44 87 ILE A CA 1
ATOM 643 C C . ILE A 1 87 ? -6.152 -3.329 17.967 1.00 84.44 87 ILE A C 1
ATOM 645 O O . ILE A 1 87 ? -5.898 -3.884 19.034 1.00 84.44 87 ILE A O 1
ATOM 649 N N . ARG A 1 88 ? -5.522 -2.222 17.575 1.00 85.44 88 ARG A N 1
ATOM 650 C CA . ARG A 1 88 ? -4.416 -1.619 18.329 1.00 85.44 88 ARG A CA 1
ATOM 651 C C . ARG A 1 88 ? -4.841 -1.060 19.674 1.00 85.44 88 ARG A C 1
ATOM 653 O O . ARG A 1 88 ? -4.061 -1.056 20.617 1.00 85.44 88 ARG A O 1
ATOM 660 N N . ARG A 1 89 ? -6.087 -0.601 19.772 1.00 84.25 89 ARG A N 1
ATOM 661 C CA . ARG A 1 89 ? -6.684 -0.138 21.029 1.00 84.25 89 ARG A CA 1
ATOM 662 C C . ARG A 1 89 ? -7.130 -1.290 21.933 1.00 84.25 89 ARG A C 1
ATOM 664 O O . ARG A 1 89 ? -7.674 -1.032 23.001 1.00 84.25 89 ARG A O 1
ATOM 671 N N . GLY A 1 90 ? -6.900 -2.544 21.532 1.00 79.38 90 GLY A N 1
ATOM 672 C CA . GLY A 1 90 ? -7.245 -3.726 22.321 1.00 79.38 90 GLY A CA 1
ATOM 673 C C . GLY A 1 90 ? -8.749 -3.987 22.409 1.00 79.38 90 GLY A C 1
ATOM 674 O O . GLY A 1 90 ? -9.192 -4.712 23.299 1.00 79.38 90 GLY A O 1
ATOM 675 N N . VAL A 1 91 ? -9.544 -3.401 21.508 1.00 74.06 91 VAL A N 1
ATOM 676 C CA . VAL A 1 91 ? -10.995 -3.607 21.465 1.00 74.06 91 VAL A CA 1
ATOM 677 C C . VAL A 1 91 ? -11.268 -5.037 20.992 1.00 74.06 91 VAL A C 1
ATOM 679 O O . VAL A 1 91 ? -10.777 -5.452 19.938 1.00 74.06 91 VAL A O 1
ATOM 682 N N . ARG A 1 92 ? -11.997 -5.829 21.794 1.00 59.59 92 ARG A N 1
ATOM 683 C CA . 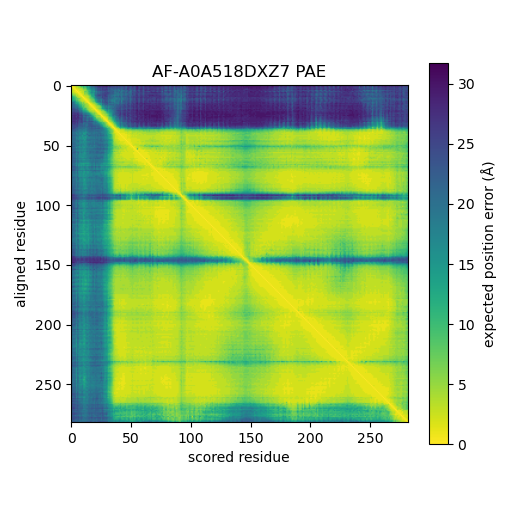ARG A 1 92 ? -12.195 -7.264 21.532 1.00 59.59 92 ARG A CA 1
ATOM 684 C C . ARG A 1 92 ? -13.049 -7.524 20.287 1.00 59.59 92 ARG A C 1
ATOM 686 O O . ARG A 1 92 ? -14.104 -6.929 20.131 1.00 59.59 92 ARG A O 1
ATOM 693 N N . ARG A 1 93 ? -12.556 -8.496 19.501 1.00 52.09 93 ARG A N 1
ATOM 694 C CA . ARG A 1 93 ? -13.162 -9.561 18.656 1.00 52.09 93 ARG A CA 1
ATOM 695 C C . ARG A 1 93 ? -14.415 -9.322 17.796 1.00 52.09 93 ARG A C 1
ATOM 697 O O . ARG A 1 93 ? -14.496 -10.011 16.785 1.00 52.09 93 ARG A O 1
ATOM 704 N N . ASP A 1 94 ? -15.249 -8.326 18.080 1.00 58.75 94 ASP A N 1
ATOM 705 C CA . ASP A 1 94 ? -16.369 -7.875 17.231 1.00 58.75 94 ASP A CA 1
ATOM 706 C C . ASP A 1 94 ? -16.029 -6.532 16.558 1.00 58.75 94 ASP A C 1
ATOM 708 O O . ASP A 1 94 ? -16.837 -5.632 16.366 1.00 58.75 94 ASP A O 1
ATOM 712 N N . PHE A 1 95 ? -14.750 -6.339 16.241 1.00 59.72 95 PHE A N 1
ATOM 713 C CA . PHE A 1 95 ? -14.348 -6.162 14.853 1.00 59.72 95 PHE A CA 1
ATOM 714 C C . PHE A 1 95 ? -15.459 -5.544 13.977 1.00 59.72 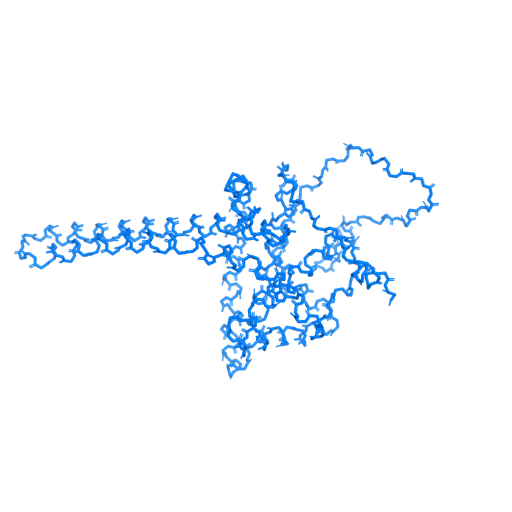95 PHE A C 1
ATOM 716 O O . PHE A 1 95 ? -16.341 -6.259 13.518 1.00 59.72 95 PHE A O 1
ATOM 723 N N . CYS A 1 96 ? -15.425 -4.218 13.781 1.00 66.69 96 CYS A N 1
ATOM 724 C CA . CYS A 1 96 ? -16.520 -3.454 13.170 1.00 66.69 96 CYS A CA 1
ATOM 725 C C . CYS A 1 96 ? -17.112 -4.187 11.962 1.00 66.69 96 CYS A C 1
ATOM 727 O O . CYS A 1 96 ? -16.397 -4.427 10.988 1.00 66.69 96 CYS A O 1
ATOM 729 N N . ASP A 1 97 ? -18.383 -4.568 12.025 1.00 84.38 97 ASP A N 1
ATOM 730 C CA . ASP A 1 97 ? -19.110 -4.948 10.822 1.00 84.38 97 ASP A CA 1
ATOM 731 C C . ASP A 1 97 ? -19.174 -3.746 9.884 1.00 84.38 97 ASP A C 1
ATOM 733 O O . ASP A 1 97 ? -19.134 -2.584 10.314 1.00 84.38 97 ASP A O 1
ATOM 737 N N . PHE A 1 98 ? -19.224 -4.025 8.583 1.00 89.06 98 PHE A N 1
ATOM 738 C CA . PHE A 1 98 ? -19.389 -2.961 7.612 1.00 89.06 98 PHE A CA 1
ATOM 739 C C . PHE A 1 98 ? -20.791 -2.367 7.753 1.00 89.06 98 PHE A C 1
ATOM 741 O O . PHE A 1 98 ? -21.793 -3.001 7.427 1.00 89.06 98 PHE A O 1
ATOM 748 N N . ASP A 1 99 ? -20.840 -1.138 8.250 1.00 90.62 99 ASP A N 1
ATOM 749 C CA . ASP A 1 99 ? -22.067 -0.406 8.524 1.00 90.62 99 ASP A CA 1
ATOM 750 C C . ASP A 1 99 ? -22.255 0.692 7.470 1.00 90.62 99 ASP A C 1
ATOM 752 O O . ASP A 1 99 ? -21.506 1.674 7.432 1.00 90.62 99 ASP A O 1
ATOM 756 N N . PHE A 1 100 ? -23.266 0.545 6.609 1.00 92.44 100 PHE A N 1
ATOM 757 C CA . PHE A 1 100 ? -23.587 1.549 5.590 1.00 92.44 100 PHE A CA 1
ATOM 758 C C . PHE A 1 100 ? -23.981 2.904 6.200 1.00 92.44 100 PHE A C 1
ATOM 760 O O . PHE A 1 100 ? -23.755 3.935 5.567 1.00 92.44 100 PHE A O 1
ATOM 767 N N . GLY A 1 101 ? -24.480 2.943 7.442 1.00 93.50 101 GLY A N 1
ATOM 768 C CA . GLY A 1 101 ? -24.732 4.194 8.162 1.00 93.50 101 GLY A CA 1
ATOM 769 C C . GLY A 1 101 ? -23.454 4.999 8.429 1.00 93.50 101 GLY A C 1
ATOM 770 O O . GLY A 1 101 ? -23.502 6.221 8.553 1.00 93.50 101 GLY A O 1
ATOM 771 N N . ARG A 1 102 ? -22.290 4.335 8.435 1.00 90.19 102 ARG A N 1
ATOM 772 C CA . ARG A 1 102 ? -20.960 4.940 8.615 1.00 90.19 102 ARG A CA 1
ATOM 773 C C . ARG A 1 102 ? -20.198 5.130 7.307 1.00 90.19 102 ARG A C 1
ATOM 775 O O . ARG A 1 102 ? -19.018 5.478 7.335 1.00 90.19 102 ARG A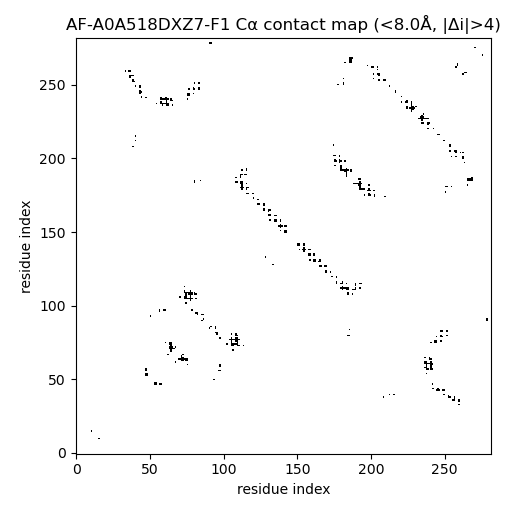 O 1
ATOM 782 N N . PHE A 1 103 ? -20.852 4.962 6.156 1.00 94.31 103 PHE A N 1
ATOM 783 C CA . PHE A 1 103 ? -20.214 5.093 4.844 1.00 94.31 103 PHE A CA 1
ATOM 784 C C . PHE A 1 103 ? -19.437 6.410 4.696 1.00 94.31 103 PHE A C 1
ATOM 786 O O . PHE A 1 103 ? -18.295 6.405 4.242 1.00 94.31 103 PHE A O 1
ATOM 793 N N . GLY A 1 104 ? -20.012 7.530 5.150 1.00 95.75 104 GLY A N 1
ATOM 794 C CA . GLY A 1 104 ? -19.344 8.834 5.132 1.00 95.75 104 GLY A CA 1
ATOM 795 C C . GLY A 1 104 ? -18.102 8.905 6.030 1.00 95.75 104 GLY A C 1
ATOM 796 O O . GLY A 1 104 ? -17.123 9.558 5.674 1.00 95.75 104 GLY A O 1
ATOM 797 N N . GLU A 1 105 ? -18.096 8.201 7.164 1.00 94.00 105 GLU A N 1
ATOM 798 C CA . GLU A 1 105 ? -16.925 8.141 8.045 1.00 94.00 105 GLU A CA 1
ATOM 799 C C . GLU A 1 105 ? -15.789 7.338 7.416 1.00 94.00 105 GLU A C 1
ATOM 801 O O . GLU A 1 105 ? -14.639 7.778 7.442 1.00 94.00 105 GLU A O 1
ATOM 806 N N . TYR A 1 106 ? -16.113 6.186 6.823 1.00 95.25 106 TYR A N 1
ATOM 807 C CA . TYR A 1 106 ? -15.145 5.380 6.086 1.00 95.25 106 TYR A CA 1
ATOM 808 C C . TYR A 1 106 ? -14.593 6.155 4.893 1.00 95.25 106 TYR A C 1
ATOM 810 O O . TYR A 1 106 ? -13.380 6.211 4.706 1.00 95.25 106 TYR A O 1
ATOM 818 N N . LEU A 1 107 ? -15.461 6.833 4.142 1.00 96.81 107 LEU A N 1
ATOM 819 C CA . LEU A 1 107 ? -15.052 7.671 3.024 1.00 96.81 107 LEU A CA 1
ATOM 820 C C . LEU A 1 107 ? -14.052 8.747 3.466 1.00 96.81 107 LEU A C 1
ATOM 822 O O . LEU A 1 107 ? -12.966 8.833 2.903 1.00 96.81 107 LEU A O 1
ATOM 826 N N . LEU A 1 108 ? -14.373 9.529 4.502 1.00 96.12 108 LEU A N 1
ATOM 827 C CA . LEU A 1 108 ? -13.479 10.579 5.004 1.00 96.12 108 LEU A CA 1
ATOM 828 C C . LEU A 1 108 ? -12.163 10.015 5.546 1.00 96.12 108 LEU A C 1
ATOM 830 O O . LEU A 1 108 ? -11.108 10.606 5.328 1.00 96.12 108 LEU A O 1
ATOM 834 N N . ARG A 1 109 ? -12.203 8.864 6.226 1.00 95.56 109 ARG A N 1
ATOM 835 C CA . ARG A 1 109 ? -11.002 8.234 6.782 1.00 95.56 109 ARG A CA 1
ATOM 836 C C . ARG A 1 109 ? -10.059 7.726 5.696 1.00 95.56 109 ARG A C 1
ATOM 838 O O . ARG A 1 109 ? -8.849 7.913 5.827 1.00 95.56 109 ARG A O 1
ATOM 845 N N . GLY A 1 110 ? -10.599 7.114 4.642 1.00 96.69 110 GLY A N 1
ATOM 846 C CA . GLY A 1 110 ? -9.821 6.635 3.500 1.00 96.69 110 GLY A CA 1
ATOM 847 C C . GLY A 1 110 ? -9.397 7.739 2.531 1.00 96.69 110 GLY A C 1
ATOM 848 O O . GLY A 1 110 ? -8.434 7.563 1.784 1.00 96.69 110 GLY A O 1
ATOM 849 N N . LEU A 1 111 ? -10.070 8.893 2.559 1.00 97.44 111 LEU A N 1
ATOM 850 C CA . LEU A 1 111 ? -9.758 10.025 1.689 1.00 97.44 111 LEU A CA 1
ATOM 851 C C . LEU A 1 111 ? -8.340 10.558 1.936 1.00 97.44 111 LEU A C 1
ATOM 853 O O . LEU A 1 111 ? -7.632 10.862 0.980 1.00 97.44 111 LEU A O 1
ATOM 857 N N . T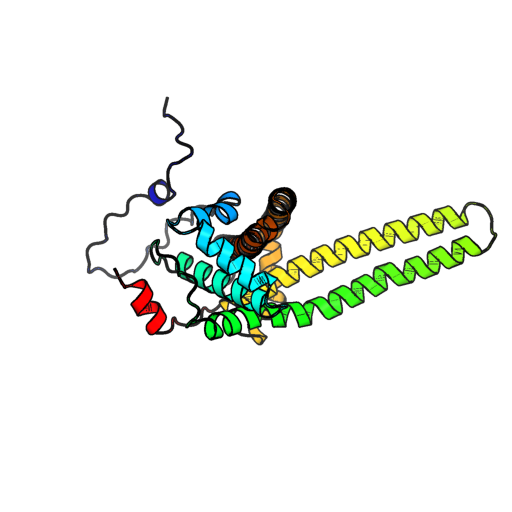RP A 1 112 ? -7.897 10.632 3.195 1.00 97.31 112 TRP A N 1
ATOM 858 C CA . TRP A 1 112 ? -6.576 11.166 3.554 1.00 97.31 112 TRP A CA 1
ATOM 859 C C . TRP A 1 112 ? -5.402 10.427 2.897 1.00 97.31 112 TRP A C 1
ATOM 861 O O . TRP A 1 112 ? -4.630 11.076 2.185 1.00 97.31 112 TRP A O 1
ATOM 871 N N . PRO A 1 113 ? -5.239 9.100 3.070 1.00 97.12 113 PRO A N 1
ATOM 872 C CA . PRO A 1 113 ? -4.165 8.376 2.399 1.00 97.12 113 PRO A CA 1
ATOM 873 C C . PRO A 1 113 ? -4.315 8.386 0.876 1.00 97.12 113 PRO A C 1
ATOM 875 O O . PRO A 1 113 ? -3.302 8.440 0.186 1.00 97.12 113 PRO A O 1
ATOM 878 N N . MET A 1 114 ? -5.540 8.395 0.334 1.00 96.75 114 MET A N 1
ATOM 879 C CA . MET A 1 114 ? -5.750 8.505 -1.113 1.00 96.75 114 MET A CA 1
ATOM 880 C C . MET A 1 114 ? -5.255 9.853 -1.662 1.00 96.75 114 MET A C 1
ATOM 882 O O . MET A 1 114 ? -4.591 9.877 -2.694 1.00 96.75 114 MET A O 1
ATOM 886 N N . LEU A 1 115 ? -5.530 10.972 -0.982 1.00 97.12 115 LEU A N 1
ATOM 887 C CA . LEU A 1 115 ? -5.043 12.292 -1.402 1.00 97.12 115 LEU A CA 1
ATOM 888 C C . LEU A 1 115 ? -3.514 12.369 -1.371 1.00 97.12 115 LEU A C 1
ATOM 890 O O . LEU A 1 115 ? -2.909 12.883 -2.311 1.00 97.12 115 LEU A O 1
ATOM 894 N N . VAL A 1 116 ? -2.884 11.813 -0.332 1.00 97.56 116 VAL A N 1
ATOM 895 C CA . VAL A 1 116 ? -1.420 11.692 -0.281 1.00 97.56 116 VAL A CA 1
ATOM 896 C C . VAL A 1 116 ? -0.908 10.842 -1.438 1.00 97.56 116 VAL A C 1
ATOM 898 O O . VAL A 1 116 ? 0.013 11.265 -2.130 1.00 97.56 116 VAL A O 1
ATOM 901 N N . ALA A 1 117 ? -1.529 9.687 -1.695 1.00 96.56 117 ALA A N 1
ATOM 902 C CA . ALA A 1 117 ? -1.175 8.829 -2.819 1.00 96.56 117 ALA A CA 1
ATOM 903 C C . ALA A 1 117 ? -1.246 9.588 -4.146 1.00 96.56 117 ALA A C 1
ATOM 905 O O . ALA A 1 117 ? -0.288 9.568 -4.902 1.00 96.56 117 ALA A O 1
ATOM 906 N N . LEU A 1 118 ? -2.339 10.309 -4.402 1.00 95.88 118 LEU A N 1
ATOM 907 C CA . LEU A 1 118 ? -2.547 11.053 -5.642 1.00 95.88 118 LEU A CA 1
ATOM 908 C C . LEU A 1 118 ? -1.466 12.123 -5.859 1.00 95.88 118 LEU A C 1
ATOM 910 O O . LEU A 1 118 ? -0.876 12.199 -6.937 1.00 95.88 118 LEU A O 1
ATOM 914 N N . ILE A 1 119 ? -1.182 12.923 -4.828 1.00 97.31 119 ILE A N 1
ATOM 915 C CA . ILE A 1 119 ? -0.202 14.015 -4.901 1.00 97.31 119 ILE A CA 1
ATOM 916 C C . ILE A 1 119 ? 1.222 13.473 -5.067 1.00 97.31 119 ILE A C 1
ATOM 918 O O . ILE A 1 119 ? 2.009 14.048 -5.813 1.00 97.31 119 ILE A O 1
ATOM 922 N N . VAL A 1 120 ? 1.563 12.373 -4.390 1.00 95.94 120 VAL A N 1
ATOM 923 C CA . VAL A 1 120 ? 2.907 11.772 -4.428 1.00 95.94 120 VAL A CA 1
ATOM 924 C C . VAL A 1 120 ? 3.117 10.926 -5.687 1.00 95.94 120 VAL A C 1
ATOM 926 O O . VAL A 1 120 ? 4.211 10.913 -6.248 1.00 95.94 120 VAL A O 1
ATOM 929 N N . MET A 1 121 ? 2.077 10.255 -6.179 1.00 95.50 121 MET A N 1
ATOM 930 C CA . MET A 1 121 ? 2.152 9.404 -7.365 1.00 95.50 121 MET A CA 1
ATOM 931 C C . MET A 1 121 ? 2.394 10.220 -8.636 1.00 95.50 121 MET A C 1
ATOM 933 O O . MET A 1 121 ? 3.124 9.757 -9.506 1.00 95.50 121 MET A O 1
ATOM 937 N N . PHE A 1 122 ? 1.854 11.439 -8.741 1.00 96.38 122 PHE A N 1
ATOM 938 C CA . PHE A 1 122 ? 2.042 12.291 -9.920 1.00 96.38 122 PHE A CA 1
ATOM 939 C C . PHE A 1 122 ? 3.525 12.569 -10.262 1.00 96.38 122 PHE A C 1
ATOM 941 O O . PHE A 1 122 ? 3.944 12.223 -11.369 1.00 96.38 122 PHE A O 1
ATOM 948 N N . PRO A 1 123 ? 4.364 13.116 -9.356 1.00 95.50 123 PRO A N 1
ATOM 949 C CA . PRO A 1 123 ? 5.783 13.329 -9.640 1.00 95.50 123 PRO A CA 1
ATOM 950 C C . PRO A 1 123 ? 6.565 12.020 -9.802 1.00 95.50 123 PRO A C 1
ATOM 952 O O . PRO A 1 123 ? 7.505 11.984 -10.593 1.00 95.50 123 PRO A O 1
ATOM 955 N N . ILE A 1 124 ? 6.182 10.941 -9.106 1.00 94.56 124 ILE A N 1
ATOM 956 C CA . ILE A 1 124 ? 6.819 9.625 -9.275 1.00 94.56 124 ILE A CA 1
ATOM 957 C C . ILE A 1 124 ? 6.591 9.109 -10.697 1.00 94.56 124 ILE A C 1
ATOM 959 O O . ILE A 1 124 ? 7.550 8.758 -11.379 1.00 94.56 124 ILE A O 1
ATOM 963 N N . VAL A 1 125 ? 5.339 9.095 -11.165 1.00 95.31 125 VAL A N 1
ATOM 964 C CA . VAL A 1 125 ? 4.989 8.638 -12.516 1.00 95.31 125 VAL A CA 1
ATOM 965 C C . VAL A 1 125 ? 5.655 9.522 -13.563 1.00 95.31 125 VAL A C 1
ATOM 967 O O . VAL A 1 125 ? 6.253 8.991 -14.493 1.00 95.31 125 VAL A O 1
ATOM 970 N N . LEU A 1 126 ? 5.637 10.848 -13.394 1.00 96.38 126 LEU A N 1
ATOM 971 C CA . LEU A 1 126 ? 6.312 11.765 -14.315 1.00 96.38 126 LEU A CA 1
ATOM 972 C C . LEU A 1 126 ? 7.826 11.505 -14.372 1.00 96.38 126 LEU A C 1
ATOM 974 O O . LEU A 1 126 ? 8.397 11.435 -15.458 1.00 96.38 126 LEU A O 1
ATOM 978 N N . GLY A 1 127 ? 8.470 11.309 -13.219 1.00 94.94 127 GLY A N 1
ATOM 979 C CA . GLY A 1 127 ? 9.890 10.970 -13.139 1.00 94.94 127 GLY A CA 1
ATOM 980 C C . GLY A 1 127 ? 10.209 9.645 -13.832 1.00 94.94 127 GLY A C 1
ATOM 981 O O . GLY A 1 127 ? 11.131 9.587 -14.641 1.00 94.94 127 GLY A O 1
ATOM 982 N N . ILE A 1 128 ? 9.409 8.604 -13.587 1.00 94.19 128 ILE A N 1
ATOM 983 C CA . ILE A 1 128 ? 9.530 7.302 -14.262 1.00 94.19 128 ILE A CA 1
ATOM 984 C C . ILE A 1 128 ? 9.355 7.461 -15.773 1.00 94.19 128 ILE A C 1
ATOM 986 O O . ILE A 1 128 ? 10.148 6.905 -16.530 1.00 94.19 128 ILE A O 1
ATOM 990 N N . MET A 1 129 ? 8.361 8.235 -16.224 1.00 94.06 129 MET A N 1
ATOM 991 C CA . MET A 1 129 ? 8.140 8.481 -17.648 1.00 94.06 129 MET A CA 1
ATOM 992 C C . MET A 1 129 ? 9.351 9.163 -18.280 1.00 94.06 129 MET A C 1
ATOM 994 O O . MET A 1 129 ? 9.806 8.711 -19.321 1.00 94.06 129 MET A O 1
ATOM 998 N N . VAL A 1 130 ? 9.931 10.184 -17.648 1.00 95.75 130 VAL A N 1
ATOM 999 C CA . VAL A 1 130 ? 11.134 10.848 -18.176 1.00 95.75 130 VAL A CA 1
ATOM 1000 C C . VAL A 1 130 ? 12.324 9.884 -18.229 1.00 95.75 130 VAL A C 1
ATOM 1002 O O . VAL A 1 130 ? 12.979 9.784 -19.265 1.00 95.75 130 VAL A O 1
ATOM 1005 N N . ILE A 1 131 ? 12.579 9.141 -17.148 1.00 93.94 131 ILE A N 1
ATOM 1006 C CA . ILE A 1 131 ? 13.711 8.204 -17.052 1.00 93.94 131 ILE A CA 1
ATOM 1007 C C . ILE A 1 131 ? 13.572 7.045 -18.048 1.00 93.94 131 ILE A C 1
ATOM 1009 O O . ILE A 1 131 ? 14.577 6.604 -18.594 1.00 93.94 131 ILE A O 1
ATOM 1013 N N . ALA A 1 132 ? 12.357 6.557 -18.304 1.00 92.75 132 ALA A N 1
ATOM 1014 C CA . ALA A 1 132 ? 12.123 5.442 -19.218 1.00 92.75 132 ALA A CA 1
ATOM 1015 C C . ALA A 1 132 ? 12.000 5.892 -20.685 1.00 92.75 132 ALA A C 1
ATOM 1017 O O . ALA A 1 132 ? 12.655 5.326 -21.558 1.00 92.75 132 ALA A O 1
ATOM 1018 N N . PHE A 1 133 ? 11.192 6.918 -20.977 1.00 92.69 133 PHE A N 1
ATOM 1019 C CA . PHE A 1 133 ? 10.866 7.298 -22.356 1.00 92.69 133 PHE A CA 1
ATOM 1020 C C . PHE A 1 133 ? 11.994 8.057 -23.053 1.00 92.69 133 PHE A C 1
ATOM 1022 O O . PHE A 1 133 ? 12.231 7.811 -24.235 1.00 92.69 133 PHE A O 1
ATOM 1029 N N . VAL A 1 134 ? 12.710 8.955 -22.365 1.00 94.31 134 VAL A N 1
ATOM 1030 C CA . VAL A 1 134 ? 13.760 9.761 -23.017 1.00 94.31 134 VAL A CA 1
ATOM 1031 C C . VAL A 1 134 ? 14.892 8.874 -23.556 1.00 94.31 134 VAL A C 1
ATOM 1033 O O . VAL A 1 134 ? 15.222 8.997 -24.740 1.00 94.31 134 VAL A O 1
ATOM 1036 N N . PRO A 1 135 ? 15.450 7.924 -22.778 1.00 92.06 135 PRO A N 1
ATOM 1037 C CA . PRO A 1 135 ? 16.459 7.009 -23.301 1.00 92.06 135 PRO A CA 1
ATOM 1038 C C . PRO A 1 135 ? 15.906 6.054 -24.359 1.00 92.06 135 PRO A C 1
ATOM 1040 O O . PRO A 1 135 ? 16.635 5.718 -25.286 1.00 92.06 135 PRO A O 1
ATOM 1043 N N . MET A 1 136 ? 14.630 5.654 -24.275 1.00 89.06 136 MET A N 1
ATOM 1044 C CA . MET A 1 136 ? 13.993 4.836 -25.314 1.00 89.06 136 MET A CA 1
ATOM 1045 C C . MET A 1 136 ? 13.902 5.566 -26.654 1.00 89.06 136 MET A C 1
ATOM 1047 O O . MET A 1 136 ? 14.230 4.977 -27.680 1.00 89.06 136 MET A O 1
ATOM 1051 N N . MET A 1 137 ? 13.512 6.844 -26.662 1.00 91.44 137 MET A N 1
ATOM 1052 C CA . MET A 1 137 ? 13.492 7.649 -27.887 1.00 91.44 137 MET A CA 1
ATOM 1053 C C . MET A 1 137 ? 14.899 7.817 -28.470 1.00 91.44 137 MET A C 1
ATOM 1055 O O . MET A 1 137 ? 15.083 7.687 -29.678 1.00 91.44 137 MET A O 1
ATOM 1059 N N . GLY A 1 138 ? 15.899 8.050 -27.612 1.00 89.31 138 GLY A N 1
ATOM 1060 C CA . GLY A 1 138 ? 17.300 8.118 -28.030 1.00 89.31 138 GLY A CA 1
ATOM 1061 C C . GLY A 1 138 ? 17.805 6.795 -28.613 1.00 89.31 138 GLY A C 1
ATOM 1062 O O . GLY A 1 138 ? 18.422 6.787 -29.673 1.00 89.31 138 GLY A O 1
ATOM 1063 N N . ALA A 1 139 ? 17.499 5.673 -27.960 1.00 88.12 139 ALA A N 1
ATOM 1064 C CA . ALA A 1 139 ? 17.878 4.341 -28.419 1.00 88.12 139 ALA A CA 1
ATOM 1065 C C . ALA A 1 139 ? 17.196 3.971 -29.745 1.00 88.12 139 ALA A C 1
ATOM 1067 O O . ALA A 1 139 ? 17.858 3.442 -30.633 1.00 88.12 139 ALA A O 1
ATOM 1068 N N . ALA A 1 140 ? 15.906 4.284 -29.906 1.00 86.44 140 ALA A N 1
ATOM 1069 C CA . ALA A 1 140 ? 15.173 4.068 -31.154 1.00 86.44 140 ALA A CA 1
ATOM 1070 C C . ALA A 1 140 ? 15.792 4.861 -32.315 1.00 86.44 140 ALA A C 1
ATOM 1072 O O . ALA A 1 140 ? 16.089 4.289 -33.360 1.00 86.44 140 ALA A O 1
ATOM 1073 N N . ALA A 1 141 ? 16.109 6.141 -32.096 1.00 87.38 141 ALA A N 1
ATOM 1074 C CA . ALA A 1 141 ? 16.779 6.963 -33.101 1.00 87.38 141 ALA A CA 1
ATOM 1075 C C . ALA A 1 141 ? 18.165 6.413 -33.501 1.00 87.38 141 ALA A C 1
ATOM 1077 O O . ALA A 1 141 ? 18.564 6.525 -34.659 1.00 87.38 141 ALA A O 1
ATOM 1078 N N . MET A 1 142 ? 18.898 5.789 -32.569 1.00 84.81 142 MET A N 1
ATOM 1079 C CA . MET A 1 142 ? 20.180 5.132 -32.868 1.00 84.81 142 MET A CA 1
ATOM 1080 C C . MET A 1 142 ? 20.021 3.832 -33.670 1.00 84.81 142 MET A C 1
ATOM 1082 O O . MET A 1 142 ? 20.938 3.468 -34.406 1.00 84.81 142 MET A O 1
ATOM 1086 N N . MET A 1 143 ? 18.887 3.135 -33.541 1.00 82.19 143 MET A N 1
ATOM 1087 C CA . MET A 1 143 ? 18.603 1.902 -34.286 1.00 82.19 143 MET A CA 1
ATOM 1088 C C . MET A 1 143 ? 18.251 2.175 -35.755 1.00 82.19 143 MET A C 1
ATOM 1090 O O . MET A 1 143 ? 18.644 1.394 -36.620 1.00 82.19 143 MET A O 1
ATOM 1094 N N . ASP A 1 144 ? 17.609 3.307 -36.051 1.00 84.06 144 ASP A N 1
ATOM 1095 C CA . ASP A 1 144 ? 17.242 3.697 -37.422 1.00 84.06 144 ASP A CA 1
ATOM 1096 C C . ASP A 1 144 ? 18.416 4.290 -38.232 1.00 84.06 144 ASP A C 1
ATOM 1098 O O . ASP A 1 144 ? 18.349 4.399 -39.456 1.00 84.06 144 ASP A O 1
ATOM 1102 N N . GLY A 1 145 ? 19.524 4.654 -37.577 1.00 77.94 145 GLY A N 1
ATOM 1103 C CA . GLY A 1 145 ? 20.640 5.407 -38.169 1.00 77.94 145 GLY A CA 1
ATOM 1104 C C . GLY A 1 145 ? 21.541 4.669 -39.174 1.00 77.94 145 GLY A C 1
ATOM 1105 O O . GLY A 1 145 ? 22.567 5.223 -39.561 1.00 77.94 145 GLY A O 1
ATOM 1106 N N . GLY A 1 146 ? 21.225 3.434 -39.584 1.00 67.25 146 GLY A N 1
ATOM 1107 C CA . GLY A 1 146 ? 21.924 2.696 -40.657 1.00 67.25 146 GLY A CA 1
ATOM 1108 C C . GLY A 1 146 ? 23.418 2.385 -40.439 1.00 67.25 146 GLY A C 1
ATOM 1109 O O . GLY A 1 146 ? 24.083 1.911 -41.359 1.00 67.25 146 GLY A O 1
ATOM 1110 N N . GLY A 1 147 ? 23.971 2.663 -39.256 1.00 67.31 147 GLY A N 1
ATOM 1111 C CA . GLY A 1 147 ? 25.395 2.500 -38.960 1.00 67.31 147 GLY A CA 1
ATOM 1112 C C . GLY A 1 147 ? 25.794 1.083 -38.527 1.00 67.31 147 GLY A C 1
ATOM 1113 O O . GLY A 1 147 ? 24.949 0.256 -38.192 1.00 67.31 147 GLY A O 1
ATOM 1114 N N . ASN A 1 148 ? 27.111 0.822 -38.520 1.00 69.88 148 ASN A N 1
ATOM 1115 C CA . ASN A 1 148 ? 27.753 -0.441 -38.119 1.00 69.88 148 ASN A CA 1
ATOM 1116 C C . ASN A 1 148 ? 27.053 -1.136 -36.935 1.00 69.88 148 ASN A C 1
ATOM 1118 O O . ASN A 1 148 ? 26.685 -0.482 -35.958 1.00 69.88 148 ASN A O 1
ATOM 1122 N N . GLY A 1 149 ? 26.976 -2.474 -36.971 1.00 74.06 149 GLY A N 1
ATOM 1123 C CA . GLY A 1 149 ? 26.218 -3.326 -36.034 1.00 74.06 149 GLY A CA 1
ATOM 1124 C C . GLY A 1 149 ? 26.516 -3.199 -34.527 1.00 74.06 149 GLY A C 1
ATOM 1125 O O . GLY A 1 149 ? 25.891 -3.893 -33.733 1.00 74.06 149 GLY A O 1
ATOM 1126 N N . ALA A 1 150 ? 27.419 -2.308 -34.109 1.00 78.62 150 ALA A N 1
ATOM 1127 C CA . ALA A 1 150 ? 27.627 -1.926 -32.712 1.00 78.62 150 ALA A CA 1
ATOM 1128 C C . ALA A 1 150 ? 26.564 -0.939 -32.177 1.00 78.62 150 ALA A C 1
ATOM 1130 O O . ALA A 1 150 ? 26.260 -0.965 -30.985 1.00 78.62 150 ALA A O 1
ATOM 1131 N N . LEU A 1 151 ? 25.973 -0.092 -33.032 1.00 83.19 151 LEU A N 1
ATOM 1132 C CA . LEU A 1 151 ? 24.972 0.912 -32.626 1.00 83.19 151 LEU A CA 1
ATOM 1133 C C . LEU A 1 151 ? 23.688 0.300 -32.025 1.00 83.19 151 LEU A C 1
ATOM 1135 O O . LEU A 1 151 ? 23.265 0.763 -30.962 1.00 83.19 151 LEU A O 1
ATOM 1139 N N . PRO A 1 152 ? 23.105 -0.777 -32.594 1.00 85.19 152 PRO A N 1
ATOM 1140 C CA . PRO A 1 152 ? 21.944 -1.440 -31.997 1.00 85.19 152 PRO A CA 1
ATOM 1141 C C . PRO A 1 152 ? 22.228 -2.027 -30.610 1.00 85.19 152 PRO A C 1
ATOM 1143 O O . PRO A 1 152 ? 21.383 -1.952 -29.721 1.00 85.19 152 PRO A O 1
ATOM 1146 N N . VAL A 1 153 ? 23.433 -2.570 -30.391 1.00 87.75 153 VAL A N 1
ATOM 1147 C CA . VAL A 1 153 ? 23.827 -3.150 -29.095 1.00 87.75 153 VAL A CA 1
ATOM 1148 C C . VAL A 1 153 ? 23.879 -2.070 -28.013 1.00 87.75 153 VAL A C 1
ATOM 1150 O O . VAL A 1 153 ? 23.348 -2.268 -26.921 1.00 87.75 153 VAL A O 1
ATOM 1153 N N . VAL A 1 154 ? 24.455 -0.904 -28.322 1.00 89.31 154 VAL A N 1
ATOM 1154 C CA . VAL A 1 154 ? 24.480 0.243 -27.399 1.00 89.31 154 VAL A CA 1
ATOM 1155 C C . VAL A 1 154 ? 23.061 0.739 -27.101 1.00 89.31 154 VAL A C 1
ATOM 1157 O O . VAL A 1 154 ? 22.737 0.973 -25.937 1.00 89.31 154 VAL A O 1
ATOM 1160 N N . GLY A 1 155 ? 22.192 0.825 -28.115 1.00 88.88 155 GLY A N 1
ATOM 1161 C CA . GLY A 1 155 ? 20.784 1.196 -27.936 1.00 88.88 155 GLY A CA 1
ATOM 1162 C C . GLY A 1 155 ? 20.028 0.252 -26.992 1.00 88.88 155 GLY A C 1
ATOM 1163 O O . GLY A 1 155 ? 19.339 0.711 -26.080 1.00 88.88 155 GLY A O 1
ATOM 1164 N N . ILE A 1 156 ? 20.212 -1.065 -27.143 1.00 89.81 156 ILE A N 1
ATOM 1165 C CA . ILE A 1 156 ? 19.608 -2.073 -26.254 1.00 89.81 156 ILE A CA 1
ATOM 1166 C C . ILE A 1 156 ? 20.116 -1.915 -24.816 1.00 89.81 156 ILE A C 1
ATOM 1168 O O . ILE A 1 156 ? 19.312 -1.930 -23.884 1.00 89.81 156 ILE A O 1
ATOM 1172 N N . LEU A 1 157 ? 21.425 -1.730 -24.612 1.00 93.25 157 LEU A N 1
ATOM 1173 C CA . LEU A 1 157 ? 21.996 -1.549 -23.272 1.00 93.25 157 LEU A CA 1
ATOM 1174 C C . LEU A 1 157 ? 21.460 -0.288 -22.580 1.00 93.25 157 LEU A C 1
ATOM 1176 O O . LEU A 1 157 ? 21.142 -0.338 -21.392 1.00 93.25 157 LEU A O 1
ATOM 1180 N N . ILE A 1 158 ? 21.306 0.817 -23.318 1.00 92.88 158 ILE A N 1
ATOM 1181 C CA . ILE A 1 158 ? 20.694 2.052 -22.804 1.00 92.88 158 ILE A CA 1
ATOM 1182 C C . ILE A 1 158 ? 19.236 1.802 -22.407 1.00 92.88 158 ILE A C 1
ATOM 1184 O O . ILE A 1 158 ? 18.828 2.204 -21.319 1.00 92.88 158 ILE A O 1
ATOM 1188 N N . MET A 1 159 ? 18.462 1.110 -23.247 1.00 91.00 159 MET A N 1
ATOM 1189 C CA . MET A 1 159 ? 17.058 0.801 -22.964 1.00 91.00 159 MET A CA 1
ATOM 1190 C C . MET A 1 159 ? 16.907 -0.074 -21.714 1.00 91.00 159 MET A C 1
ATOM 1192 O O . MET A 1 159 ? 16.108 0.240 -20.833 1.00 91.00 159 MET A O 1
ATOM 1196 N N . VAL A 1 160 ? 17.695 -1.148 -21.608 1.00 93.62 160 VAL A N 1
ATOM 1197 C CA . VAL A 1 160 ? 17.682 -2.042 -20.441 1.00 93.62 160 VAL A CA 1
ATOM 1198 C C . VAL A 1 160 ? 18.128 -1.293 -19.184 1.00 93.62 160 VAL A C 1
ATOM 1200 O O . VAL A 1 160 ? 17.472 -1.393 -18.150 1.00 93.62 160 VAL A O 1
ATOM 1203 N N . GLY A 1 161 ? 19.199 -0.498 -19.269 1.00 94.81 161 GLY A N 1
ATOM 1204 C CA . GLY A 1 161 ? 19.683 0.316 -18.154 1.00 94.81 161 GLY A CA 1
ATOM 1205 C C . GLY A 1 161 ? 18.647 1.335 -17.671 1.00 94.81 161 GLY A C 1
ATOM 1206 O O . GLY A 1 161 ? 18.401 1.437 -16.470 1.00 94.81 161 GLY A O 1
ATOM 1207 N N . ALA A 1 162 ? 17.989 2.040 -18.595 1.00 93.88 162 AL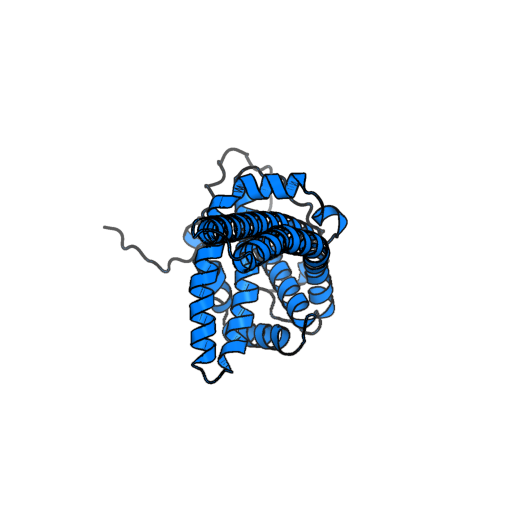A A N 1
ATOM 1208 C CA . ALA A 1 162 ? 16.924 2.991 -18.290 1.00 93.88 162 ALA A CA 1
ATOM 1209 C C . ALA A 1 162 ? 15.704 2.312 -17.655 1.00 93.88 162 ALA A C 1
ATOM 1211 O O . ALA A 1 162 ? 15.162 2.817 -16.673 1.00 93.88 162 ALA A O 1
ATOM 1212 N N . PHE A 1 163 ? 15.307 1.140 -18.162 1.00 93.38 163 PHE A N 1
ATOM 1213 C CA . PHE A 1 163 ? 14.212 0.357 -17.594 1.00 93.38 163 PHE A CA 1
ATOM 1214 C C . PHE A 1 163 ? 14.517 -0.101 -16.164 1.00 93.38 163 PHE A C 1
ATOM 1216 O O . PHE A 1 163 ? 13.692 0.085 -15.271 1.00 93.38 163 PHE A O 1
ATOM 1223 N N . LEU A 1 164 ? 15.713 -0.647 -15.917 1.00 95.25 164 LEU A N 1
ATOM 1224 C CA . LEU A 1 164 ? 16.134 -1.061 -14.576 1.00 95.25 164 LEU A CA 1
ATOM 1225 C C . LEU A 1 164 ? 16.195 0.128 -13.610 1.00 95.25 164 LEU A C 1
ATOM 1227 O O . LEU A 1 164 ? 15.736 0.021 -12.473 1.00 95.25 164 LEU A O 1
ATOM 1231 N N . LEU A 1 165 ? 16.708 1.274 -14.064 1.00 95.38 165 LEU A N 1
ATOM 1232 C CA . LEU A 1 165 ? 16.744 2.493 -13.260 1.00 95.38 165 LEU A CA 1
ATOM 1233 C C . LEU A 1 165 ? 15.332 2.987 -12.917 1.00 95.38 165 LEU A C 1
ATOM 1235 O O . LEU A 1 165 ? 15.055 3.285 -11.756 1.00 95.38 165 LEU A O 1
ATOM 1239 N N . ALA A 1 166 ? 14.431 3.035 -13.900 1.00 94.75 166 ALA A N 1
ATOM 1240 C CA . ALA A 1 166 ? 13.036 3.417 -13.706 1.00 94.75 166 ALA A CA 1
ATOM 1241 C C . ALA A 1 166 ? 12.306 2.454 -12.754 1.00 94.75 166 ALA A C 1
ATOM 1243 O O . ALA A 1 166 ? 11.553 2.898 -11.887 1.00 94.75 166 ALA A O 1
ATOM 1244 N N . PHE A 1 167 ? 12.574 1.150 -12.866 1.00 92.69 167 PHE A N 1
ATOM 1245 C CA . PHE A 1 167 ? 12.033 0.124 -11.977 1.00 92.69 167 PHE A CA 1
ATOM 1246 C C . PHE A 1 167 ? 12.475 0.340 -10.524 1.00 92.69 167 PHE A C 1
ATOM 1248 O O . PHE A 1 167 ? 11.637 0.406 -9.624 1.00 92.69 167 PHE A O 1
ATOM 1255 N N . VAL A 1 168 ? 13.779 0.524 -10.287 1.00 92.94 168 VAL A N 1
ATOM 1256 C CA . VAL A 1 168 ? 14.317 0.790 -8.942 1.00 92.94 168 VAL A CA 1
ATOM 1257 C C . VAL A 1 168 ? 13.771 2.106 -8.381 1.00 92.94 168 VAL A C 1
ATOM 1259 O O . VAL A 1 168 ? 13.341 2.149 -7.227 1.00 92.94 168 VAL A O 1
ATOM 1262 N N . ALA A 1 169 ? 13.728 3.167 -9.193 1.00 93.19 169 ALA A N 1
ATOM 1263 C CA . ALA A 1 169 ? 13.178 4.459 -8.791 1.00 93.19 169 ALA A CA 1
ATOM 1264 C C . ALA A 1 169 ? 11.689 4.360 -8.420 1.00 93.19 169 ALA A C 1
ATOM 1266 O O . ALA A 1 169 ? 11.274 4.899 -7.395 1.00 93.19 169 ALA A O 1
ATOM 1267 N N . GLY A 1 170 ? 10.891 3.626 -9.202 1.00 92.62 170 GLY A N 1
ATOM 1268 C CA . GLY A 1 170 ? 9.476 3.400 -8.919 1.00 92.62 170 GLY A CA 1
ATOM 1269 C C . GLY A 1 170 ? 9.237 2.558 -7.669 1.00 92.62 170 GLY A C 1
ATOM 1270 O O . GLY A 1 170 ? 8.342 2.876 -6.882 1.00 92.62 170 GLY A O 1
ATOM 1271 N N . MET A 1 171 ? 10.069 1.541 -7.430 1.00 90.62 171 MET A N 1
ATOM 1272 C CA . MET A 1 171 ? 10.015 0.736 -6.208 1.00 90.62 171 MET A CA 1
ATOM 1273 C C . MET A 1 171 ? 10.304 1.592 -4.967 1.00 90.62 171 MET A C 1
ATOM 1275 O O . MET A 1 171 ? 9.534 1.561 -4.007 1.00 90.62 171 MET A O 1
ATOM 1279 N N . LEU A 1 172 ? 11.362 2.411 -5.000 1.00 90.88 172 LEU A N 1
ATOM 1280 C CA . LEU A 1 172 ? 11.701 3.330 -3.907 1.00 90.88 172 LEU A CA 1
ATOM 1281 C C . LEU A 1 172 ? 10.633 4.413 -3.707 1.00 90.88 172 LEU A C 1
ATOM 1283 O O . LEU A 1 172 ? 10.254 4.699 -2.573 1.00 90.88 172 LEU A O 1
ATOM 1287 N N . GLY A 1 173 ? 10.110 4.988 -4.791 1.00 92.31 173 GLY A N 1
ATOM 1288 C CA . GLY A 1 173 ? 9.035 5.977 -4.727 1.00 92.31 173 GLY A CA 1
ATOM 1289 C C . GLY A 1 173 ? 7.769 5.407 -4.085 1.00 92.31 173 GLY A C 1
ATOM 1290 O O . GLY A 1 173 ? 7.200 6.018 -3.182 1.00 92.31 173 GLY A O 1
ATOM 1291 N N . THR A 1 174 ? 7.368 4.200 -4.490 1.00 91.81 174 THR A N 1
ATOM 1292 C CA . THR A 1 174 ? 6.196 3.503 -3.932 1.00 91.81 174 THR A CA 1
ATOM 1293 C C . THR A 1 174 ? 6.397 3.159 -2.456 1.00 91.81 174 THR A C 1
ATOM 1295 O O . THR A 1 174 ? 5.483 3.333 -1.653 1.00 91.81 174 THR A O 1
ATOM 1298 N N . ALA A 1 175 ? 7.602 2.739 -2.073 1.00 91.75 175 ALA A N 1
ATOM 1299 C CA . ALA A 1 175 ? 7.964 2.463 -0.687 1.00 91.75 175 ALA A CA 1
ATOM 1300 C C . ALA A 1 175 ? 7.843 3.699 0.223 1.00 91.75 175 ALA A C 1
ATOM 1302 O O . ALA A 1 175 ? 7.240 3.637 1.295 1.00 91.75 175 ALA A O 1
ATOM 1303 N N . VAL A 1 176 ? 8.374 4.844 -0.217 1.00 94.88 176 VAL A N 1
ATOM 1304 C CA . VAL A 1 176 ? 8.239 6.115 0.514 1.00 94.88 176 VAL A CA 1
ATOM 1305 C C . VAL A 1 176 ? 6.770 6.535 0.590 1.00 94.88 176 VAL A C 1
ATOM 1307 O O . VAL A 1 176 ? 6.289 6.916 1.659 1.00 94.88 176 VAL A O 1
ATOM 1310 N N . MET A 1 177 ? 6.035 6.397 -0.518 1.00 95.69 177 MET A N 1
ATOM 1311 C CA . MET A 1 177 ? 4.604 6.687 -0.576 1.00 95.69 177 MET A CA 1
ATOM 1312 C C . MET A 1 177 ? 3.806 5.853 0.438 1.00 95.69 177 MET A C 1
ATOM 1314 O O . MET A 1 177 ? 2.921 6.403 1.088 1.00 95.69 177 MET A O 1
ATOM 1318 N N . MET A 1 178 ? 4.125 4.567 0.633 1.00 95.12 178 MET A N 1
ATOM 1319 C CA . MET A 1 178 ? 3.457 3.728 1.640 1.00 95.12 178 MET A CA 1
ATOM 1320 C C . MET A 1 178 ? 3.616 4.287 3.057 1.00 95.12 178 MET A C 1
ATOM 1322 O O . MET A 1 178 ? 2.628 4.380 3.785 1.00 95.12 178 MET A O 1
ATOM 1326 N N . GLY A 1 179 ? 4.818 4.732 3.438 1.00 95.75 179 GLY A N 1
ATOM 1327 C CA . GLY A 1 179 ? 5.032 5.395 4.728 1.00 95.75 179 GLY A CA 1
ATOM 1328 C C . GLY A 1 179 ? 4.168 6.654 4.869 1.00 95.75 179 GLY A C 1
ATOM 1329 O O . GLY A 1 179 ? 3.438 6.819 5.847 1.00 95.75 179 GLY A O 1
ATOM 1330 N N . MET A 1 180 ? 4.172 7.515 3.853 1.00 97.50 180 MET A N 1
ATOM 1331 C CA . MET A 1 180 ? 3.360 8.739 3.845 1.00 97.50 180 MET A CA 1
ATOM 1332 C C . MET A 1 180 ? 1.854 8.443 3.964 1.00 97.50 180 MET A C 1
ATOM 1334 O O . MET A 1 180 ? 1.147 9.114 4.719 1.00 97.50 180 MET A O 1
ATOM 1338 N N . GLN A 1 181 ? 1.363 7.406 3.276 1.00 97.25 181 GLN A N 1
ATOM 1339 C CA . GLN A 1 181 ? -0.028 6.954 3.366 1.00 97.25 181 GLN A CA 1
ATOM 1340 C C . GLN A 1 181 ? -0.377 6.446 4.765 1.00 97.25 181 GLN A C 1
ATOM 1342 O O . GLN A 1 181 ? -1.408 6.840 5.302 1.00 97.25 181 GLN A O 1
ATOM 1347 N N . VAL A 1 182 ? 0.474 5.618 5.380 1.00 96.81 182 VAL A N 1
ATOM 1348 C CA . VAL A 1 182 ? 0.283 5.130 6.757 1.00 96.81 182 VAL A CA 1
ATOM 1349 C C . VAL A 1 182 ? 0.187 6.300 7.732 1.00 96.81 182 VAL A C 1
ATOM 1351 O O . VAL A 1 182 ? -0.721 6.343 8.567 1.00 96.81 182 VAL A O 1
ATOM 1354 N N . ARG A 1 183 ? 1.077 7.289 7.597 1.00 96.12 183 ARG A N 1
ATOM 1355 C CA . ARG A 1 183 ? 1.053 8.484 8.443 1.00 96.12 183 ARG A CA 1
ATOM 1356 C C . ARG A 1 183 ? -0.232 9.280 8.273 1.00 96.12 183 ARG A C 1
ATOM 1358 O O . ARG A 1 183 ? -0.879 9.586 9.270 1.00 96.12 183 ARG A O 1
ATOM 1365 N N . ALA A 1 184 ? -0.639 9.551 7.038 1.00 96.94 184 ALA A N 1
ATOM 1366 C CA . ALA A 1 184 ? -1.884 10.259 6.746 1.00 96.94 184 ALA A CA 1
ATOM 1367 C C . ALA A 1 184 ? -3.126 9.495 7.232 1.00 96.94 184 ALA A C 1
ATOM 1369 O O . ALA A 1 184 ? -4.053 10.094 7.778 1.00 96.94 184 ALA A O 1
ATOM 1370 N N . ALA A 1 185 ? -3.126 8.170 7.077 1.00 95.94 185 ALA A N 1
ATOM 1371 C CA . ALA A 1 185 ? -4.199 7.286 7.510 1.00 95.94 185 ALA A CA 1
ATOM 1372 C C . ALA A 1 185 ? -4.399 7.323 9.029 1.00 95.94 185 ALA A C 1
ATOM 1374 O O . ALA A 1 185 ? -5.531 7.455 9.484 1.00 95.94 185 ALA A O 1
ATOM 1375 N N . PHE A 1 186 ? -3.337 7.258 9.831 1.00 94.88 186 PHE A N 1
ATOM 1376 C CA . PHE A 1 186 ? -3.483 7.276 11.292 1.00 94.88 186 PHE A CA 1
ATOM 1377 C C . PHE A 1 186 ? -3.583 8.692 11.881 1.00 94.88 186 PHE A C 1
ATOM 1379 O O . PHE A 1 186 ? -4.318 8.891 12.847 1.00 94.88 186 PHE A O 1
ATOM 1386 N N . ALA A 1 187 ? -2.906 9.683 11.290 1.00 95.25 187 ALA A N 1
ATOM 1387 C CA . ALA A 1 187 ? -2.994 11.079 11.728 1.00 95.25 187 ALA A CA 1
ATOM 1388 C C . ALA A 1 187 ? -4.309 11.756 11.306 1.00 95.25 187 ALA A C 1
ATOM 1390 O O . ALA A 1 187 ? -4.688 12.773 11.885 1.00 95.25 187 ALA A O 1
ATOM 1391 N N . GLN A 1 188 ? -5.009 11.206 10.302 1.00 95.31 188 GLN A N 1
ATOM 1392 C CA . GLN A 1 188 ? -6.236 11.779 9.735 1.00 95.31 188 GLN A CA 1
ATOM 1393 C C . GLN A 1 188 ? -6.050 13.234 9.276 1.00 95.31 188 GLN A C 1
ATOM 1395 O O . GLN A 1 188 ? -6.934 14.076 9.443 1.00 95.31 188 GLN A O 1
ATOM 1400 N N . SER A 1 189 ? -4.873 13.537 8.725 1.00 95.50 189 SER A N 1
ATOM 1401 C CA . SER A 1 189 ? -4.531 14.860 8.221 1.00 95.50 189 SER A CA 1
ATOM 1402 C C . SER A 1 189 ? -3.587 14.766 7.024 1.00 95.50 189 SER A C 1
ATOM 1404 O O . SER A 1 189 ? -2.684 13.929 6.963 1.00 95.50 189 SER A O 1
ATOM 1406 N N . LEU A 1 190 ? -3.812 15.647 6.049 1.00 95.06 190 LEU A N 1
ATOM 1407 C CA . LEU A 1 190 ? -3.019 15.692 4.824 1.00 95.06 190 LEU A CA 1
ATOM 1408 C C . LEU A 1 190 ? -1.588 16.178 5.098 1.00 95.06 190 LEU A C 1
ATOM 1410 O O . LEU A 1 190 ? -0.632 15.576 4.621 1.00 95.06 190 LEU A O 1
ATOM 1414 N N . GLY A 1 191 ? -1.447 17.241 5.898 1.00 94.50 191 GLY A N 1
ATOM 1415 C CA . GLY A 1 191 ? -0.153 17.861 6.200 1.00 94.50 191 GLY A CA 1
ATOM 1416 C C . GLY A 1 191 ? 0.819 16.918 6.908 1.00 94.50 191 GLY A C 1
ATOM 1417 O O . GLY A 1 191 ? 1.988 16.858 6.538 1.00 94.50 191 GLY A O 1
ATOM 1418 N N . GLU A 1 192 ? 0.332 16.109 7.854 1.00 94.75 192 GLU A N 1
ATOM 1419 C CA . GLU A 1 192 ? 1.179 15.128 8.544 1.00 94.75 192 GLU A CA 1
ATOM 1420 C C . GLU A 1 192 ? 1.650 14.009 7.616 1.00 94.75 192 GLU A C 1
ATOM 1422 O O . GLU A 1 192 ? 2.743 13.479 7.812 1.00 94.75 192 GLU A O 1
ATOM 1427 N N . GLY A 1 193 ? 0.863 13.669 6.591 1.00 93.44 193 GLY A N 1
ATOM 1428 C CA . GLY A 1 193 ? 1.241 12.689 5.574 1.00 93.44 193 GLY A CA 1
ATOM 1429 C C . GLY A 1 193 ? 2.498 13.076 4.790 1.00 93.44 193 GLY A C 1
ATOM 1430 O O . GLY A 1 193 ? 3.258 12.198 4.390 1.00 93.44 193 GLY A O 1
ATOM 1431 N N . PHE A 1 194 ? 2.769 14.377 4.627 1.00 96.56 194 PHE A N 1
ATOM 1432 C CA . PHE A 1 194 ? 3.921 14.890 3.873 1.00 96.56 194 PHE A CA 1
ATOM 1433 C C . PHE A 1 194 ? 5.222 15.005 4.680 1.00 96.56 194 PHE A C 1
ATOM 1435 O O . PHE A 1 194 ? 6.190 15.614 4.222 1.00 96.56 194 PHE A O 1
ATOM 1442 N N . ASN A 1 195 ? 5.299 14.389 5.861 1.00 95.81 195 ASN A N 1
ATOM 1443 C CA . ASN A 1 195 ? 6.538 14.333 6.628 1.00 95.81 195 ASN A CA 1
ATOM 1444 C C . ASN A 1 195 ? 7.517 13.305 6.024 1.00 95.81 195 ASN A C 1
ATOM 1446 O O . ASN A 1 195 ? 7.598 12.155 6.462 1.00 95.81 195 ASN A O 1
ATOM 1450 N N . VAL A 1 196 ? 8.275 13.733 5.008 1.00 94.12 196 VAL A N 1
ATOM 1451 C CA . VAL A 1 196 ? 9.250 12.890 4.289 1.00 94.12 196 VAL A CA 1
ATOM 1452 C C . VAL A 1 196 ? 10.332 12.343 5.225 1.00 94.12 196 VAL A C 1
ATOM 1454 O O . VAL A 1 196 ? 10.751 11.199 5.069 1.00 94.12 196 VAL A O 1
ATOM 1457 N N . GLY A 1 197 ? 10.752 13.120 6.231 1.00 96.12 197 GLY A N 1
ATOM 1458 C CA . GLY A 1 197 ? 11.730 12.673 7.228 1.00 96.12 197 GLY A CA 1
ATOM 1459 C C . GLY A 1 197 ? 11.232 11.459 8.013 1.00 96.12 197 GLY A C 1
ATOM 1460 O O . GLY A 1 197 ? 11.955 10.473 8.151 1.00 96.12 197 GLY A O 1
ATOM 1461 N N . TRP A 1 198 ? 9.969 11.492 8.445 1.00 97.12 198 TRP A N 1
ATOM 1462 C CA . TRP A 1 198 ? 9.331 10.346 9.086 1.00 97.12 198 TRP A CA 1
ATOM 1463 C C . TRP A 1 198 ? 9.141 9.178 8.119 1.00 97.12 198 TRP A C 1
ATOM 1465 O O . TRP A 1 198 ? 9.446 8.049 8.480 1.00 97.12 198 TRP A O 1
ATOM 1475 N N . ALA A 1 199 ? 8.684 9.425 6.886 1.00 96.81 199 ALA A N 1
ATOM 1476 C CA . ALA A 1 199 ? 8.476 8.360 5.901 1.00 96.81 199 ALA A CA 1
ATOM 1477 C C . ALA A 1 199 ? 9.785 7.627 5.558 1.00 96.81 199 ALA A C 1
ATOM 1479 O O . ALA A 1 199 ? 9.795 6.410 5.380 1.00 96.81 199 ALA A O 1
ATOM 1480 N N . TRP A 1 200 ? 10.902 8.354 5.519 1.00 96.62 200 TRP A N 1
ATOM 1481 C CA . TRP A 1 200 ? 12.228 7.784 5.309 1.00 96.62 200 TRP A CA 1
ATOM 1482 C C . TRP A 1 200 ? 12.740 6.994 6.519 1.00 96.62 200 TRP A C 1
ATOM 1484 O O . TRP A 1 200 ? 13.317 5.923 6.341 1.00 96.62 200 TRP A O 1
ATOM 1494 N N . ASP A 1 201 ? 12.520 7.483 7.744 1.00 97.81 201 ASP A N 1
ATOM 1495 C CA . ASP A 1 201 ? 12.825 6.728 8.970 1.00 97.81 201 ASP A CA 1
ATOM 1496 C C . ASP A 1 201 ? 11.967 5.456 9.068 1.00 97.81 201 ASP A C 1
ATOM 1498 O O . ASP A 1 201 ? 12.494 4.383 9.363 1.00 97.81 201 ASP A O 1
ATOM 1502 N N . PHE A 1 202 ? 10.678 5.548 8.724 1.00 97.44 202 PHE A N 1
ATOM 1503 C CA . PHE A 1 202 ? 9.770 4.409 8.601 1.00 97.44 202 PHE A CA 1
ATOM 1504 C C . PHE A 1 202 ? 10.323 3.364 7.640 1.00 97.44 202 PHE A C 1
ATOM 1506 O O . PHE A 1 202 ? 10.543 2.223 8.042 1.00 97.44 202 PHE A O 1
ATOM 1513 N N . LEU A 1 203 ? 10.643 3.776 6.411 1.00 96.81 203 LEU A N 1
ATOM 1514 C CA . LEU A 1 203 ? 11.192 2.892 5.391 1.00 96.81 203 LEU A CA 1
ATOM 1515 C C . LEU A 1 203 ? 12.501 2.238 5.846 1.00 96.81 203 LEU A C 1
ATOM 1517 O O . LEU A 1 203 ? 12.631 1.019 5.795 1.00 96.81 203 LEU A O 1
ATOM 1521 N N . LYS A 1 204 ? 13.465 3.014 6.351 1.00 97.44 204 LYS A N 1
ATOM 1522 C CA . LYS A 1 204 ? 14.749 2.483 6.844 1.00 97.44 204 LYS A CA 1
ATOM 1523 C C . LYS A 1 204 ? 14.580 1.421 7.923 1.00 97.44 204 LYS A C 1
ATOM 1525 O O . LYS A 1 204 ? 15.388 0.499 8.000 1.00 97.44 204 LYS A O 1
ATOM 1530 N N . ARG A 1 205 ? 13.551 1.554 8.758 1.00 97.50 205 ARG A N 1
ATOM 1531 C CA . ARG A 1 205 ? 13.274 0.615 9.841 1.00 97.50 205 ARG A CA 1
ATOM 1532 C C . ARG A 1 205 ? 12.409 -0.559 9.430 1.00 97.50 205 ARG A C 1
ATOM 1534 O O . ARG A 1 205 ? 12.361 -1.485 10.219 1.00 97.50 205 ARG A O 1
ATOM 1541 N N . THR A 1 206 ? 11.735 -0.563 8.282 1.00 97.00 206 THR A N 1
ATOM 1542 C CA . THR A 1 206 ? 10.804 -1.646 7.898 1.00 97.00 206 THR A CA 1
ATOM 1543 C C . THR A 1 206 ? 11.026 -2.199 6.487 1.00 97.00 206 THR A C 1
ATOM 1545 O O . THR A 1 206 ? 10.246 -3.029 6.030 1.00 97.00 206 THR A O 1
ATOM 1548 N N . TRP A 1 207 ? 12.083 -1.783 5.779 1.00 95.69 207 TRP A N 1
ATOM 1549 C CA . TRP A 1 207 ? 12.289 -2.117 4.363 1.00 95.69 207 TRP A CA 1
ATOM 1550 C C . TRP A 1 207 ? 12.335 -3.623 4.060 1.00 95.69 207 TRP A C 1
ATOM 1552 O O . TRP A 1 207 ? 11.788 -4.036 3.039 1.00 95.69 207 TRP A O 1
ATOM 1562 N N . LEU A 1 208 ? 12.950 -4.446 4.920 1.00 95.69 208 LEU A N 1
ATOM 1563 C CA . LEU A 1 208 ? 13.027 -5.899 4.711 1.00 95.69 208 LEU A CA 1
ATOM 1564 C C . LEU A 1 208 ? 11.640 -6.537 4.764 1.00 95.69 208 LEU A C 1
ATOM 1566 O O . LEU A 1 208 ? 11.264 -7.284 3.865 1.00 95.69 208 LEU A O 1
ATOM 1570 N N . GLU A 1 209 ? 10.866 -6.210 5.794 1.00 96.31 209 GLU A N 1
ATOM 1571 C CA . GLU A 1 209 ? 9.516 -6.735 5.998 1.00 96.31 209 GLU A CA 1
ATOM 1572 C C . GLU A 1 209 ? 8.534 -6.160 4.986 1.00 96.31 209 GLU A C 1
ATOM 1574 O O . GLU A 1 209 ? 7.598 -6.841 4.578 1.00 96.31 209 GLU A O 1
ATOM 1579 N N . MET A 1 210 ? 8.776 -4.932 4.528 1.00 95.06 210 MET A N 1
ATOM 1580 C CA . MET A 1 210 ? 8.027 -4.326 3.442 1.00 95.06 210 MET A CA 1
ATOM 1581 C C . MET A 1 210 ? 8.266 -5.081 2.127 1.00 95.06 210 MET A C 1
ATOM 1583 O O . MET A 1 210 ? 7.297 -5.466 1.485 1.00 95.06 210 MET A O 1
ATOM 1587 N N . ILE A 1 211 ? 9.518 -5.367 1.742 1.00 93.50 211 ILE A N 1
ATOM 1588 C CA . ILE A 1 211 ? 9.817 -6.142 0.521 1.00 93.50 211 ILE A CA 1
ATOM 1589 C C . ILE A 1 211 ? 9.263 -7.565 0.631 1.00 93.50 211 ILE A C 1
ATOM 1591 O O . ILE A 1 211 ? 8.562 -8.019 -0.273 1.00 93.50 211 ILE A O 1
ATOM 1595 N N . LEU A 1 212 ? 9.546 -8.261 1.737 1.00 94.38 212 LEU A N 1
ATOM 1596 C CA . LEU A 1 212 ? 9.095 -9.636 1.947 1.00 94.38 212 LEU A CA 1
ATOM 1597 C C . LEU A 1 212 ? 7.567 -9.721 1.977 1.00 94.38 212 LEU A C 1
ATOM 1599 O O . LEU A 1 212 ? 6.976 -10.593 1.343 1.00 94.38 212 LEU A O 1
ATOM 1603 N N . GLY A 1 213 ? 6.921 -8.795 2.678 1.00 94.00 213 GLY A N 1
ATOM 1604 C CA . GLY A 1 213 ? 5.475 -8.755 2.780 1.00 94.00 213 GLY A CA 1
ATOM 1605 C C . GLY A 1 213 ? 4.798 -8.383 1.470 1.00 94.00 213 GLY A C 1
ATOM 1606 O O . GLY A 1 213 ? 3.841 -9.051 1.101 1.00 94.00 213 GLY A O 1
ATOM 1607 N N . LEU A 1 214 ? 5.315 -7.409 0.711 1.00 92.56 214 LEU A N 1
ATOM 1608 C CA . LEU A 1 214 ? 4.794 -7.097 -0.625 1.00 92.56 214 LEU A CA 1
ATOM 1609 C C . LEU A 1 214 ? 4.959 -8.274 -1.588 1.00 92.56 214 LEU A C 1
ATOM 1611 O O . LEU A 1 214 ? 4.036 -8.576 -2.342 1.00 92.56 214 LEU A O 1
ATOM 1615 N N . PHE A 1 215 ? 6.092 -8.976 -1.532 1.00 92.62 215 PHE A N 1
ATOM 1616 C CA . PHE A 1 215 ? 6.306 -10.190 -2.311 1.00 92.62 215 PHE A CA 1
ATOM 1617 C C . PHE A 1 215 ? 5.270 -11.269 -1.961 1.00 92.62 215 PHE A C 1
ATOM 1619 O O . PHE A 1 215 ? 4.562 -11.742 -2.851 1.00 92.62 215 PHE A O 1
ATOM 1626 N N . LEU A 1 216 ? 5.096 -11.589 -0.676 1.00 94.94 216 LEU A N 1
ATOM 1627 C CA . LEU A 1 216 ? 4.097 -12.560 -0.216 1.00 94.94 216 LEU A CA 1
ATOM 1628 C C . LEU A 1 216 ? 2.664 -12.137 -0.564 1.00 94.94 216 LEU A C 1
ATOM 1630 O O . LEU A 1 216 ? 1.892 -12.956 -1.063 1.00 94.94 216 LEU A O 1
ATOM 1634 N N . LEU A 1 217 ? 2.312 -10.862 -0.364 1.00 94.12 217 LEU A N 1
ATOM 1635 C CA . LEU A 1 217 ? 0.999 -10.330 -0.729 1.00 94.12 217 LEU A CA 1
ATOM 1636 C C . LEU A 1 217 ? 0.757 -10.432 -2.235 1.00 94.12 217 LEU A C 1
ATOM 1638 O O . LEU A 1 217 ? -0.350 -10.769 -2.641 1.00 94.12 217 LEU A O 1
ATOM 1642 N N . SER A 1 218 ? 1.776 -10.180 -3.061 1.00 93.62 218 SER A N 1
ATOM 1643 C CA . SER A 1 218 ? 1.664 -10.288 -4.517 1.00 93.62 218 SER A CA 1
ATOM 1644 C C . SER A 1 218 ? 1.497 -11.738 -4.980 1.00 93.62 218 SER A C 1
ATOM 1646 O O . SER A 1 218 ? 0.655 -12.005 -5.835 1.00 93.62 218 SER A O 1
ATOM 1648 N N . MET A 1 219 ? 2.225 -12.687 -4.378 1.00 95.75 219 MET A N 1
ATOM 1649 C CA . MET A 1 219 ? 2.108 -14.110 -4.706 1.00 95.75 219 MET A CA 1
ATOM 1650 C C . MET A 1 219 ? 0.737 -14.659 -4.309 1.00 95.75 219 MET A C 1
ATOM 1652 O O . MET A 1 219 ? 0.042 -15.245 -5.138 1.00 95.75 219 MET A O 1
ATOM 1656 N N . ILE A 1 220 ? 0.327 -14.438 -3.056 1.00 96.31 220 ILE A N 1
ATOM 1657 C CA . ILE A 1 220 ? -0.967 -14.907 -2.546 1.00 96.31 220 ILE A CA 1
ATOM 1658 C C . ILE A 1 220 ? -2.104 -14.184 -3.270 1.00 96.31 220 ILE A C 1
ATOM 1660 O O . ILE A 1 220 ? -3.022 -14.833 -3.760 1.00 96.31 220 ILE A O 1
ATOM 1664 N N . GLY A 1 221 ? -2.021 -12.859 -3.413 1.00 95.50 221 GLY A N 1
ATOM 1665 C CA . GLY A 1 221 ? -3.008 -12.054 -4.133 1.00 95.50 221 GLY A CA 1
ATOM 1666 C C . GLY A 1 221 ? -3.154 -12.469 -5.594 1.00 95.50 221 GLY A C 1
ATOM 1667 O O . GLY A 1 221 ? -4.274 -12.598 -6.082 1.00 95.50 221 GLY A O 1
ATOM 1668 N N . GLY A 1 222 ? -2.044 -12.778 -6.270 1.00 95.38 222 GLY A N 1
ATOM 1669 C CA . GLY A 1 222 ? -2.052 -13.326 -7.623 1.00 95.38 222 GLY A CA 1
ATOM 1670 C C . GLY A 1 222 ? -2.823 -14.642 -7.703 1.00 95.38 222 GLY A C 1
ATOM 1671 O O . GLY A 1 222 ? -3.698 -14.786 -8.555 1.00 95.38 222 GLY A O 1
ATOM 1672 N N . VAL A 1 223 ? -2.569 -15.585 -6.793 1.00 97.31 223 VAL A N 1
ATOM 1673 C CA . VAL A 1 223 ? -3.320 -16.851 -6.735 1.00 97.31 223 VAL A CA 1
ATOM 1674 C C . VAL A 1 223 ? -4.801 -16.603 -6.433 1.00 97.31 223 VAL A C 1
ATOM 1676 O O . VAL A 1 223 ? -5.656 -17.135 -7.135 1.00 97.31 223 VAL A O 1
ATOM 1679 N N . VAL A 1 224 ? -5.116 -15.762 -5.446 1.00 96.12 224 VAL A N 1
ATOM 1680 C CA . VAL A 1 224 ? -6.493 -15.442 -5.034 1.00 96.12 224 VAL A CA 1
ATOM 1681 C C . VAL A 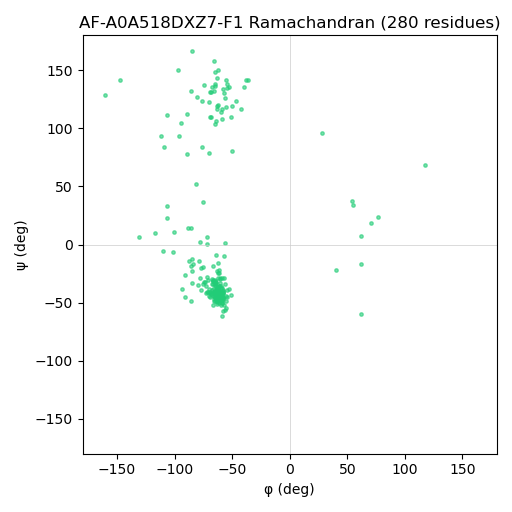1 224 ? -7.293 -14.810 -6.179 1.00 96.12 224 VAL A C 1
ATOM 1683 O O . VAL A 1 224 ? -8.421 -15.234 -6.429 1.00 96.12 224 VAL A O 1
ATOM 1686 N N . ILE A 1 225 ? -6.715 -13.860 -6.924 1.00 95.00 225 ILE A N 1
ATOM 1687 C CA . ILE A 1 225 ? -7.354 -13.277 -8.116 1.00 95.00 225 ILE A CA 1
ATOM 1688 C C . ILE A 1 225 ? -7.578 -14.345 -9.187 1.00 95.00 225 ILE A C 1
ATOM 1690 O O . ILE A 1 225 ? -8.676 -14.426 -9.732 1.00 95.00 225 ILE A O 1
ATOM 1694 N N . ASN A 1 226 ? -6.572 -15.173 -9.491 1.00 96.31 226 ASN A N 1
ATOM 1695 C CA . ASN A 1 226 ? -6.701 -16.214 -10.515 1.00 96.31 226 ASN A CA 1
ATOM 1696 C C . ASN A 1 226 ? -7.777 -17.249 -10.147 1.00 96.31 226 ASN A C 1
ATOM 1698 O O . ASN A 1 226 ? -8.584 -17.617 -10.996 1.00 96.31 226 ASN A O 1
ATOM 1702 N N . VAL A 1 227 ? -7.860 -17.662 -8.880 1.00 96.56 227 VAL A N 1
ATOM 1703 C CA . VAL A 1 227 ? -8.958 -18.506 -8.380 1.00 96.56 227 VAL A CA 1
ATOM 1704 C C . VAL A 1 227 ? -10.301 -17.786 -8.524 1.00 96.56 227 VAL A C 1
ATOM 1706 O O . VAL A 1 227 ? -11.270 -18.382 -8.991 1.00 96.56 227 VAL A O 1
ATOM 1709 N N . GLY A 1 228 ? -10.360 -16.493 -8.198 1.00 94.38 228 GLY A N 1
ATOM 1710 C CA . GLY A 1 228 ? -11.553 -15.671 -8.396 1.00 94.38 228 GLY A CA 1
ATOM 1711 C C . GLY A 1 228 ? -12.012 -15.602 -9.858 1.00 94.38 228 GLY A C 1
ATOM 1712 O O . GLY A 1 228 ? -13.213 -15.643 -10.124 1.00 94.38 228 GLY A O 1
ATOM 1713 N N . LEU A 1 229 ? -11.070 -15.556 -10.805 1.00 95.00 229 LEU A N 1
ATOM 1714 C CA . LEU A 1 229 ? -11.349 -15.606 -12.243 1.00 95.00 229 LEU A CA 1
ATOM 1715 C C . LEU A 1 229 ? -11.875 -16.981 -12.675 1.00 95.00 229 LEU A C 1
ATOM 1717 O O . LEU A 1 229 ? -12.858 -17.044 -13.413 1.00 95.00 229 LEU A O 1
ATOM 1721 N N . LEU A 1 230 ? -11.281 -18.072 -12.175 1.00 96.69 230 LEU A N 1
ATOM 1722 C CA . LEU A 1 230 ? -11.734 -19.444 -12.450 1.00 96.69 230 LEU A CA 1
ATOM 1723 C C . LEU A 1 230 ? -13.161 -19.708 -11.938 1.00 96.69 230 LEU A C 1
ATOM 1725 O O . LEU A 1 230 ? -13.896 -20.491 -12.537 1.00 96.69 230 LEU A O 1
ATOM 1729 N N . LEU A 1 231 ? -13.590 -19.014 -10.880 1.00 94.94 231 LEU A N 1
ATOM 1730 C CA . LEU A 1 231 ? -14.959 -19.039 -10.352 1.00 94.94 231 LEU A CA 1
ATOM 1731 C C . LEU A 1 231 ? -15.904 -18.105 -11.138 1.00 94.94 231 LEU A C 1
ATOM 1733 O O . LEU A 1 231 ? -16.604 -17.269 -10.559 1.00 94.94 231 LEU A O 1
ATOM 1737 N N . LEU A 1 232 ? -15.920 -18.256 -12.468 1.00 92.38 232 LEU A N 1
ATOM 1738 C CA . LEU A 1 232 ? -16.804 -17.552 -13.413 1.00 92.38 232 LEU A CA 1
ATOM 1739 C C . LEU A 1 232 ? -16.746 -16.016 -13.317 1.00 92.38 232 LEU A C 1
ATOM 1741 O O . LEU A 1 232 ? -17.765 -15.348 -13.482 1.00 92.38 232 LEU A O 1
ATOM 1745 N N . CYS A 1 233 ? -15.578 -15.447 -13.003 1.00 90.88 233 CYS A N 1
ATOM 1746 C CA . CYS A 1 233 ? -15.359 -14.011 -12.758 1.00 90.88 233 CYS A CA 1
ATOM 1747 C C . CYS A 1 233 ? -16.131 -13.403 -11.567 1.00 90.88 233 CYS A C 1
ATOM 1749 O O . CYS A 1 233 ? -15.744 -12.343 -11.080 1.00 90.88 233 CYS A O 1
ATOM 1751 N N . VAL A 1 234 ? -17.172 -14.057 -11.042 1.00 93.25 234 VAL A N 1
ATOM 1752 C CA . VAL A 1 234 ? -17.900 -13.612 -9.841 1.00 93.25 234 VAL A CA 1
ATOM 1753 C C . VAL A 1 234 ? -16.994 -13.696 -8.612 1.00 93.25 234 VAL A C 1
ATOM 1755 O O . VAL A 1 234 ? -17.041 -12.821 -7.747 1.00 93.25 234 VAL A O 1
ATOM 1758 N N . GLY A 1 235 ? -16.102 -14.691 -8.569 1.00 93.94 235 GLY A N 1
ATOM 1759 C CA . GLY A 1 235 ? -15.109 -14.839 -7.503 1.00 93.94 235 GLY A CA 1
ATOM 1760 C C . GLY A 1 235 ? -14.103 -13.684 -7.402 1.00 93.94 235 GLY A C 1
ATOM 1761 O O . GLY A 1 235 ? -13.465 -13.530 -6.362 1.00 93.94 235 GLY A O 1
ATOM 1762 N N . VAL A 1 236 ? -13.985 -12.826 -8.425 1.00 95.56 236 VAL A N 1
ATOM 1763 C CA . VAL A 1 236 ? -13.136 -11.622 -8.368 1.00 95.56 236 VAL A CA 1
ATOM 1764 C C . VAL A 1 236 ? -13.650 -10.625 -7.329 1.00 95.56 236 VAL A C 1
ATOM 1766 O O . VAL A 1 236 ? -12.849 -9.934 -6.706 1.00 95.56 236 VAL A O 1
ATOM 1769 N N . ILE A 1 237 ? -14.965 -10.579 -7.086 1.00 95.38 237 ILE A N 1
ATOM 1770 C CA . ILE A 1 237 ? -15.572 -9.664 -6.110 1.00 95.38 237 ILE A CA 1
ATOM 1771 C C . ILE A 1 237 ? -14.991 -9.910 -4.705 1.00 95.38 237 ILE A C 1
ATOM 1773 O O . ILE A 1 237 ? -14.329 -9.010 -4.181 1.00 95.38 237 ILE A O 1
ATOM 1777 N N . PRO A 1 238 ? -15.146 -11.101 -4.088 1.00 96.00 238 PRO A N 1
ATOM 1778 C CA . PRO A 1 238 ? -14.542 -11.360 -2.785 1.00 96.00 238 PRO A CA 1
ATOM 1779 C C . PRO A 1 238 ? -13.006 -11.322 -2.821 1.00 96.00 238 PRO A C 1
ATOM 1781 O O . PRO A 1 238 ? -12.400 -10.857 -1.857 1.00 96.00 238 PRO A O 1
ATOM 1784 N N . ALA A 1 239 ? -12.362 -11.736 -3.919 1.00 96.38 239 ALA A N 1
ATOM 1785 C CA . ALA A 1 239 ? -10.904 -11.659 -4.055 1.00 96.38 239 ALA A CA 1
ATOM 1786 C C . ALA A 1 239 ? -10.380 -10.219 -3.899 1.00 96.38 239 ALA A C 1
ATOM 1788 O O . ALA A 1 239 ? -9.449 -9.975 -3.131 1.00 96.38 239 ALA A O 1
ATOM 1789 N N . MET A 1 240 ? -11.018 -9.256 -4.570 1.00 94.19 240 MET A N 1
ATOM 1790 C CA . MET A 1 240 ? -10.666 -7.838 -4.482 1.00 94.19 240 MET A CA 1
ATOM 1791 C C . MET A 1 240 ? -10.880 -7.287 -3.071 1.00 94.19 240 MET A C 1
ATOM 1793 O O . MET A 1 240 ? -9.987 -6.636 -2.528 1.00 94.19 240 MET A O 1
ATOM 1797 N N . GLY A 1 241 ? -12.026 -7.588 -2.451 1.00 94.19 241 GLY A N 1
ATOM 1798 C CA . GLY A 1 241 ? -12.316 -7.165 -1.077 1.00 94.19 241 GLY A CA 1
ATOM 1799 C C . GLY A 1 241 ? -11.266 -7.668 -0.085 1.00 94.19 241 GLY A C 1
ATOM 1800 O O . GLY A 1 241 ? -10.743 -6.893 0.717 1.00 94.19 241 GLY A O 1
ATOM 1801 N N . LEU A 1 242 ? -10.899 -8.947 -0.194 1.00 95.81 242 LEU A N 1
ATOM 1802 C CA . LEU A 1 242 ? -9.873 -9.567 0.638 1.00 95.81 242 LEU A CA 1
ATOM 1803 C C . LEU A 1 242 ? -8.503 -8.913 0.430 1.00 95.81 242 LEU A C 1
ATOM 1805 O O . LEU A 1 242 ? -7.854 -8.543 1.404 1.00 95.81 242 LEU A O 1
ATOM 1809 N N . MET A 1 243 ? -8.082 -8.718 -0.822 1.00 96.25 243 MET A N 1
ATOM 1810 C CA . MET A 1 243 ? -6.788 -8.109 -1.140 1.00 96.25 243 MET A CA 1
ATOM 1811 C C . MET A 1 243 ? -6.647 -6.688 -0.603 1.00 96.25 243 MET A C 1
ATOM 1813 O O . MET A 1 243 ? -5.611 -6.342 -0.033 1.00 96.25 243 MET A O 1
ATOM 1817 N N . MET A 1 244 ? -7.682 -5.862 -0.772 1.00 94.50 244 MET A N 1
ATOM 1818 C CA . MET A 1 244 ? -7.653 -4.479 -0.304 1.00 94.50 244 MET A CA 1
ATOM 1819 C C . MET A 1 244 ? -7.473 -4.411 1.211 1.00 94.50 244 MET A C 1
ATOM 1821 O O . MET A 1 244 ? -6.650 -3.644 1.708 1.00 94.50 244 MET A O 1
ATOM 1825 N N . VAL A 1 245 ? -8.212 -5.236 1.948 1.00 94.62 245 VAL A N 1
ATOM 1826 C CA . VAL A 1 245 ? -8.147 -5.252 3.409 1.00 94.62 245 VAL A CA 1
ATOM 1827 C C . VAL A 1 245 ? -6.845 -5.880 3.907 1.00 94.62 245 VAL A C 1
ATOM 1829 O O . VAL A 1 245 ? -6.218 -5.326 4.810 1.00 94.62 245 VAL A O 1
ATOM 1832 N N . ALA A 1 246 ? -6.392 -6.976 3.290 1.00 96.19 246 ALA A N 1
ATOM 1833 C CA . ALA A 1 246 ? -5.124 -7.622 3.622 1.00 96.19 246 ALA A CA 1
ATOM 1834 C C . ALA A 1 246 ? -3.940 -6.658 3.465 1.00 96.19 246 ALA A C 1
ATOM 1836 O O . ALA A 1 246 ? -3.075 -6.600 4.339 1.00 96.19 246 ALA A O 1
ATOM 1837 N N . ASN A 1 247 ? -3.937 -5.837 2.409 1.00 96.12 247 ASN A N 1
ATOM 1838 C CA . ASN A 1 247 ? -2.922 -4.804 2.207 1.00 96.12 247 ASN A CA 1
ATOM 1839 C C . ASN A 1 247 ? -2.881 -3.784 3.358 1.00 96.12 247 ASN A C 1
ATOM 1841 O O . ASN A 1 247 ? -1.806 -3.425 3.831 1.00 96.12 247 ASN A O 1
ATOM 1845 N N . TRP A 1 248 ? -4.034 -3.339 3.857 1.00 95.25 248 TRP A N 1
ATOM 1846 C CA . TRP A 1 248 ? -4.077 -2.382 4.967 1.00 95.25 248 TRP A CA 1
ATOM 1847 C C . TRP A 1 248 ? -3.758 -3.002 6.323 1.00 95.25 248 TRP A C 1
ATOM 1849 O O . TRP A 1 248 ? -3.097 -2.352 7.131 1.00 95.25 248 TRP A O 1
ATOM 1859 N N . PHE A 1 249 ? -4.136 -4.260 6.561 1.00 94.69 249 PHE A N 1
ATOM 1860 C CA . PHE A 1 249 ? -3.669 -4.982 7.745 1.00 94.69 249 PHE A CA 1
ATOM 1861 C C . PHE A 1 249 ? -2.158 -5.166 7.735 1.00 94.69 249 PHE A C 1
ATOM 1863 O O . PHE A 1 249 ? -1.517 -4.953 8.762 1.00 94.69 249 PHE A O 1
ATOM 1870 N N . PHE A 1 250 ? -1.585 -5.470 6.573 1.00 96.38 250 PHE A N 1
ATOM 1871 C CA . PHE A 1 250 ? -0.143 -5.549 6.401 1.00 96.38 250 PHE A CA 1
ATOM 1872 C C . PHE A 1 250 ? 0.545 -4.216 6.729 1.00 96.38 250 PHE A C 1
ATOM 1874 O O . PHE A 1 250 ? 1.487 -4.190 7.521 1.00 96.38 250 PHE A O 1
ATOM 1881 N N . LEU A 1 251 ? 0.031 -3.094 6.215 1.00 95.75 251 LEU A N 1
ATOM 1882 C CA . LEU A 1 251 ? 0.535 -1.758 6.561 1.00 95.75 251 LEU A CA 1
ATOM 1883 C C . LEU A 1 251 ? 0.375 -1.433 8.057 1.00 95.75 251 LEU A C 1
ATOM 1885 O O . LEU A 1 251 ? 1.255 -0.813 8.656 1.00 95.75 251 LEU A O 1
ATOM 1889 N N . GLY A 1 252 ? -0.723 -1.875 8.675 1.00 94.56 252 GLY A N 1
ATOM 1890 C CA . GLY A 1 252 ? -0.942 -1.773 10.116 1.00 94.56 252 GLY A CA 1
ATOM 1891 C C . GLY A 1 252 ? 0.122 -2.524 10.919 1.00 94.56 252 GLY A C 1
ATOM 1892 O O . GLY A 1 252 ? 0.697 -1.951 11.845 1.00 94.56 252 GLY A O 1
ATOM 1893 N N . GLN A 1 253 ? 0.439 -3.764 10.532 1.00 95.06 253 GLN A N 1
ATOM 1894 C CA . GLN A 1 253 ? 1.498 -4.556 11.164 1.00 95.06 253 GLN A CA 1
ATOM 1895 C C . GLN A 1 253 ? 2.889 -3.946 10.947 1.00 95.06 253 GLN A C 1
ATOM 1897 O O . GLN A 1 253 ? 3.673 -3.876 11.891 1.00 95.06 253 GLN A O 1
ATOM 1902 N N . LEU A 1 254 ? 3.189 -3.430 9.748 1.00 96.06 254 LEU A N 1
ATOM 1903 C CA . LEU A 1 254 ? 4.450 -2.721 9.494 1.00 96.06 254 LEU A CA 1
ATOM 1904 C C . LEU A 1 254 ? 4.611 -1.501 10.403 1.00 96.06 254 LEU A C 1
ATOM 1906 O O . LEU A 1 254 ? 5.716 -1.210 10.858 1.00 96.06 254 LEU A O 1
ATOM 1910 N N . TYR A 1 255 ? 3.523 -0.785 10.688 1.00 96.06 255 TYR A N 1
ATOM 1911 C CA . TYR A 1 255 ? 3.580 0.340 11.611 1.00 96.06 255 TYR A CA 1
ATOM 1912 C C . TYR A 1 255 ? 3.794 -0.087 13.061 1.00 96.06 255 TYR A C 1
ATOM 1914 O O . TYR A 1 255 ? 4.574 0.534 13.777 1.00 96.06 255 TYR A O 1
ATOM 1922 N N . GLU A 1 256 ? 3.176 -1.177 13.482 1.00 94.31 256 GLU A N 1
ATOM 1923 C CA . GLU A 1 256 ? 3.437 -1.778 14.786 1.00 94.31 256 GLU A CA 1
ATOM 1924 C C . GLU A 1 256 ? 4.912 -2.226 14.913 1.00 94.31 256 GLU A C 1
ATOM 1926 O O . GLU A 1 256 ? 5.599 -1.887 15.884 1.00 94.31 256 GLU A O 1
ATOM 1931 N N . LEU A 1 257 ? 5.470 -2.851 13.871 1.00 95.25 257 LEU A N 1
ATOM 1932 C CA . LEU A 1 257 ? 6.888 -3.203 13.810 1.00 95.25 257 LEU A CA 1
ATOM 1933 C C . LEU A 1 257 ? 7.784 -1.959 13.887 1.00 95.25 257 LEU A C 1
ATOM 1935 O O . LEU A 1 257 ? 8.767 -1.950 14.630 1.00 95.25 257 LEU A O 1
ATOM 1939 N N . TYR A 1 258 ? 7.441 -0.896 13.159 1.00 96.56 258 TYR A N 1
ATOM 1940 C CA . TYR A 1 258 ? 8.153 0.380 13.206 1.00 96.56 258 TYR A CA 1
ATOM 1941 C C . TYR A 1 258 ? 8.233 0.941 14.633 1.00 96.56 258 TYR A C 1
ATOM 1943 O O . TYR A 1 258 ? 9.312 1.348 15.070 1.00 96.56 258 TYR A O 1
ATOM 1951 N N . LEU A 1 259 ? 7.130 0.897 15.388 1.00 95.44 259 LEU A N 1
ATOM 1952 C CA . LEU A 1 259 ? 7.108 1.315 16.793 1.00 95.44 259 LEU A CA 1
ATOM 1953 C C . LEU A 1 259 ? 7.990 0.425 17.673 1.00 95.44 259 LEU A C 1
ATOM 1955 O O . LEU A 1 259 ? 8.772 0.948 18.466 1.00 95.44 259 LEU A O 1
ATOM 1959 N N . SER A 1 260 ? 7.949 -0.900 17.488 1.00 94.50 260 SER A N 1
ATOM 1960 C CA . SER A 1 260 ? 8.819 -1.822 18.239 1.00 94.50 260 SER A CA 1
ATOM 1961 C C . SER A 1 260 ? 10.315 -1.588 17.986 1.00 94.50 260 SER A C 1
ATOM 1963 O O . SER A 1 260 ? 11.148 -1.886 18.839 1.00 94.50 260 SER A O 1
ATOM 1965 N N . ARG A 1 261 ? 10.663 -1.000 16.833 1.00 95.38 261 ARG A N 1
ATOM 1966 C CA . ARG A 1 261 ? 12.030 -0.618 16.447 1.00 95.38 261 ARG A CA 1
ATOM 1967 C C . ARG A 1 261 ? 12.411 0.792 16.909 1.00 95.38 261 ARG A C 1
ATOM 1969 O O . ARG A 1 261 ? 13.401 1.339 16.423 1.00 95.38 261 ARG A O 1
ATOM 1976 N N . GLY A 1 262 ? 11.641 1.398 17.814 1.00 95.31 262 GLY A N 1
ATOM 1977 C CA . GLY A 1 262 ? 11.899 2.737 18.354 1.00 95.31 262 GLY A CA 1
ATOM 1978 C C . GLY A 1 262 ? 11.536 3.874 17.394 1.00 95.31 262 GLY A C 1
ATOM 1979 O O . GLY A 1 262 ? 12.120 4.953 17.473 1.00 95.31 262 GLY A O 1
ATOM 1980 N N . GLY A 1 263 ? 10.625 3.622 16.452 1.00 96.06 263 GLY A N 1
ATOM 1981 C CA . GLY A 1 263 ? 10.072 4.645 15.573 1.00 96.06 263 GLY A CA 1
ATOM 1982 C C . GLY A 1 263 ? 9.228 5.684 16.322 1.00 96.06 263 GLY A C 1
ATOM 1983 O O . GLY A 1 263 ? 8.712 5.428 17.409 1.00 96.06 263 GLY A O 1
ATOM 1984 N N . GLN A 1 264 ? 9.064 6.872 15.735 1.00 96.00 264 GLN A N 1
ATOM 1985 C CA . GLN A 1 264 ? 8.268 7.944 16.333 1.00 96.00 264 GLN A CA 1
ATOM 1986 C C . GLN A 1 264 ? 6.763 7.679 16.170 1.00 96.00 264 GLN A C 1
ATOM 1988 O O . GLN A 1 264 ? 6.293 7.562 15.031 1.00 96.00 264 GLN A O 1
ATOM 1993 N N . PRO A 1 265 ? 5.980 7.641 17.263 1.00 95.44 265 PRO A N 1
ATOM 1994 C CA . PRO A 1 265 ? 4.550 7.401 17.173 1.00 95.44 265 PRO A CA 1
ATOM 1995 C C . PRO A 1 265 ? 3.832 8.532 16.434 1.00 95.44 265 PRO A C 1
ATOM 1997 O O . PRO A 1 265 ? 4.077 9.718 16.654 1.00 95.44 265 PRO A O 1
ATOM 2000 N N . ILE A 1 266 ? 2.916 8.143 15.554 1.00 94.38 266 ILE A N 1
ATOM 2001 C CA . ILE A 1 266 ? 1.968 9.031 14.890 1.00 94.38 266 ILE A CA 1
ATOM 2002 C C . ILE A 1 266 ? 0.969 9.530 15.945 1.00 94.38 266 ILE A C 1
ATOM 2004 O O . ILE A 1 266 ? 0.410 8.703 16.674 1.00 94.38 266 ILE A O 1
ATOM 2008 N N . PRO A 1 267 ? 0.699 10.846 16.023 1.00 88.19 267 PRO A N 1
ATOM 2009 C CA . PRO A 1 267 ? -0.323 11.381 16.912 1.00 88.19 267 PRO A CA 1
ATOM 2010 C C . PRO A 1 267 ? -1.698 10.861 16.477 1.00 88.19 267 PRO A C 1
ATOM 2012 O O . PRO A 1 267 ? -2.241 11.269 15.451 1.00 88.19 267 PRO A O 1
ATOM 2015 N N . LEU A 1 268 ? -2.253 9.922 17.244 1.00 85.44 268 LEU A N 1
ATOM 2016 C CA . LEU A 1 268 ? -3.579 9.377 16.978 1.00 85.44 268 LEU A CA 1
ATOM 2017 C C . LEU A 1 268 ? -4.648 10.396 17.368 1.00 85.44 268 LEU A C 1
ATOM 2019 O O . LEU A 1 268 ? -4.595 10.998 18.443 1.00 85.44 268 LEU A O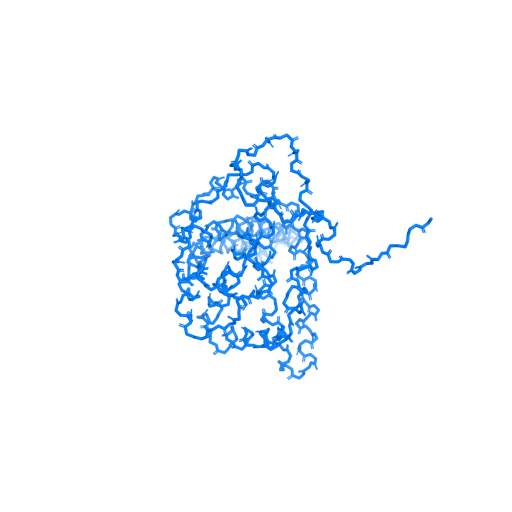 1
ATOM 2023 N N . LYS A 1 269 ? -5.670 10.542 16.524 1.00 82.88 269 LYS A N 1
ATOM 2024 C CA . LYS A 1 269 ? -6.854 11.321 16.882 1.00 82.88 269 LYS A CA 1
ATOM 2025 C C . LYS A 1 269 ? -7.581 10.647 18.050 1.00 82.88 269 LYS A C 1
ATOM 2027 O O . LYS A 1 269 ? -7.745 9.421 18.078 1.00 82.88 269 LYS A O 1
ATOM 2032 N N . ALA A 1 270 ? -8.043 11.452 19.007 1.00 81.00 270 ALA A N 1
ATOM 2033 C CA . ALA A 1 270 ? -8.876 10.952 20.093 1.00 81.00 270 ALA A CA 1
ATOM 2034 C C . ALA A 1 270 ? -10.097 10.206 19.514 1.00 81.00 270 ALA A C 1
ATOM 2036 O O . ALA A 1 270 ? -10.677 10.671 18.524 1.00 81.00 270 ALA A O 1
ATOM 2037 N N . PRO A 1 271 ? -10.480 9.046 20.085 1.00 75.19 271 PRO A N 1
ATOM 2038 C CA . PRO A 1 271 ? -11.691 8.363 19.654 1.00 75.19 271 PRO A CA 1
ATOM 2039 C C . PRO A 1 271 ? -12.888 9.301 19.757 1.00 75.19 271 PRO A C 1
ATOM 2041 O O . PRO A 1 271 ? -13.024 10.035 20.736 1.00 75.19 271 PRO A O 1
ATOM 2044 N N . LYS A 1 272 ? -13.797 9.225 18.785 1.00 76.12 272 LYS A N 1
ATOM 2045 C CA . LYS A 1 272 ? -15.126 9.806 18.973 1.00 76.12 272 LYS A CA 1
ATOM 2046 C C . LYS A 1 272 ? -15.833 9.068 20.124 1.00 76.12 272 LYS A C 1
ATOM 2048 O O . LYS A 1 272 ? -15.689 7.846 20.201 1.00 76.12 272 LYS A O 1
ATOM 2053 N N . PRO A 1 273 ? -16.628 9.750 20.968 1.00 74.88 273 PRO A N 1
ATOM 2054 C CA . PRO A 1 273 ? -17.368 9.109 22.061 1.00 74.88 273 PRO A CA 1
ATOM 2055 C C . PRO A 1 273 ? -18.228 7.922 21.601 1.00 74.88 273 PRO A C 1
ATOM 2057 O O . PRO A 1 273 ? -18.263 6.889 22.260 1.00 74.88 273 PRO A O 1
ATOM 2060 N N . GLU A 1 274 ? -18.840 8.038 20.422 1.00 73.81 274 GLU A N 1
ATOM 2061 C CA . GLU A 1 274 ? -19.650 6.988 19.786 1.00 73.81 274 GLU A CA 1
ATOM 2062 C C . GLU A 1 274 ? -18.843 5.737 19.408 1.00 73.81 274 GLU A C 1
ATOM 2064 O O . GLU A 1 274 ? -19.354 4.620 19.439 1.00 73.81 274 GLU A O 1
ATOM 2069 N N . ALA A 1 275 ? -17.563 5.907 19.065 1.00 70.31 275 ALA A N 1
ATOM 2070 C CA . ALA A 1 275 ? -16.681 4.776 18.811 1.00 70.31 275 ALA A CA 1
ATOM 2071 C C . ALA A 1 275 ? -16.355 4.054 20.125 1.00 70.31 275 ALA A C 1
ATOM 2073 O O . ALA A 1 275 ? -16.391 2.829 20.173 1.00 70.31 275 ALA A O 1
ATOM 2074 N N . VAL A 1 276 ? -16.112 4.807 21.206 1.00 71.38 276 VAL A N 1
ATOM 2075 C CA . VAL A 1 276 ? -15.827 4.239 22.534 1.00 71.38 276 VAL A CA 1
ATOM 2076 C C . VAL A 1 276 ? -17.011 3.439 23.065 1.00 71.38 276 VAL A C 1
ATOM 2078 O O . VAL A 1 276 ? -16.810 2.331 23.553 1.00 71.38 276 VAL A O 1
ATOM 2081 N N . SER A 1 277 ? -18.235 3.963 22.952 1.00 72.12 277 SER A N 1
ATOM 2082 C CA . SER A 1 277 ? -19.428 3.255 23.430 1.00 72.12 277 SER A CA 1
ATOM 2083 C C . SER A 1 277 ? -19.656 1.944 22.679 1.00 72.12 277 SER A C 1
ATOM 2085 O O . SER A 1 277 ? -19.990 0.941 23.302 1.00 72.12 277 SER A O 1
ATOM 2087 N N . ARG A 1 278 ? -19.399 1.911 21.365 1.00 65.88 278 ARG A N 1
ATOM 2088 C CA . ARG A 1 278 ? -19.470 0.683 20.559 1.00 65.88 278 ARG A CA 1
ATOM 2089 C C . ARG A 1 278 ? -18.415 -0.338 20.974 1.00 65.88 278 ARG A C 1
ATOM 2091 O O . ARG A 1 278 ? -18.708 -1.520 21.049 1.00 65.88 278 ARG A O 1
ATOM 2098 N N . TRP A 1 279 ? -17.200 0.111 21.268 1.00 66.94 279 TRP A N 1
ATOM 2099 C CA . TRP A 1 279 ? -16.119 -0.766 21.729 1.00 66.94 279 TRP A CA 1
ATOM 2100 C C . TRP A 1 279 ? -16.372 -1.375 23.109 1.00 66.94 279 TRP A C 1
ATOM 2102 O O . TRP A 1 279 ? -15.715 -2.345 23.479 1.00 66.94 279 TRP A O 1
ATOM 2112 N N . GLN A 1 280 ? -17.284 -0.776 23.873 1.00 67.12 280 GLN A N 1
ATOM 2113 C CA . GLN A 1 280 ? -17.692 -1.216 25.203 1.00 67.12 280 GLN A CA 1
ATOM 2114 C C . GLN A 1 280 ? -19.032 -1.962 25.198 1.00 67.12 280 GLN A C 1
ATOM 2116 O O . GLN A 1 280 ? -19.431 -2.466 26.248 1.00 67.12 280 GLN A O 1
ATOM 2121 N N . ALA A 1 281 ? -19.730 -2.018 24.057 1.00 61.91 281 ALA A N 1
ATOM 2122 C CA . ALA A 1 281 ? -20.977 -2.756 23.939 1.00 61.91 281 ALA A CA 1
ATOM 2123 C C . ALA A 1 281 ? -20.683 -4.271 24.037 1.00 61.91 281 ALA A C 1
ATOM 2125 O O . ALA A 1 281 ? -19.728 -4.726 23.405 1.00 61.91 281 ALA A O 1
ATOM 2126 N N . PRO A 1 282 ? -21.429 -5.008 24.880 1.00 52.03 282 PRO A N 1
ATOM 2127 C CA . PRO A 1 282 ? -21.205 -6.427 25.152 1.00 52.03 282 PRO A CA 1
ATOM 2128 C C . PRO A 1 282 ? -21.580 -7.345 23.989 1.00 52.03 282 PRO A C 1
ATOM 2130 O O . PRO A 1 282 ? -22.463 -6.960 23.187 1.00 52.03 282 PRO A O 1
#

Radius of gyration: 22.88 Å; Cα contacts (8 Å, |Δi|>4): 288; chains: 1; bounding box: 52×52×82 Å

Secondary structure (DSSP, 8-state):
-----TT--GGGTS----PPPS-S-----TTSPPP-PPP-TTHHHHTTTTSTTHHHHHHHHHHHHHHSTTHHHHHHHHHHHHHHHHHHTT--S------GGGHHHHHHHHHHHHHHHHHHHHHHHHHHHHHHHHHHHHHHHHHHS---THHHHHHHHHHHHHHHHHHHHHHHHHHHHHHHHHHHHHHT-HHHHT-HHHHHHHHHHHHHHHHHHHHHHHHHHHHHHHHHHHTTTTTHHHHHHHHHHHHHHHHHHHHHHHHHTTPPPP-PPPPPHHHHHHHT--